Protein AF-0000000075743823 (afdb_homodimer)

Radius of gyration: 27.1 Å; Cα contacts (8 Å, |Δi|>4): 479; chains: 2; bounding box: 33×84×65 Å

Structure (mmCIF, N/CA/C/O backbone):
data_AF-0000000075743823-model_v1
#
loop_
_entity.id
_entity.type
_entity.pdbx_description
1 polymer 'GINS subunit domain-containing protein'
#
loop_
_atom_site.group_PDB
_atom_site.id
_atom_site.type_symbol
_atom_site.label_atom_id
_atom_site.label_alt_id
_atom_site.label_comp_id
_atom_site.label_asym_id
_atom_site.label_entity_id
_atom_site.label_seq_id
_atom_site.pdbx_PDB_ins_code
_atom_site.Cartn_x
_atom_site.Cartn_y
_atom_site.Cartn_z
_atom_site.occupancy
_atom_site.B_iso_or_equiv
_atom_site.auth_seq_id
_atom_site.auth_comp_id
_atom_site.auth_asym_id
_atom_site.auth_atom_id
_atom_site.pdbx_PDB_model_num
ATOM 1 N N . MET A 1 1 ? -2.119 -5.652 17.641 1 65.12 1 MET A N 1
ATOM 2 C CA . MET A 1 1 ? -1.141 -4.621 17.297 1 65.12 1 MET A CA 1
ATOM 3 C C . MET A 1 1 ? -1.819 -3.271 17.109 1 65.12 1 MET A C 1
ATOM 5 O O . MET A 1 1 ? -2.963 -3.205 16.656 1 65.12 1 MET A O 1
ATOM 9 N N . PRO A 1 2 ? -1.14 -2.287 17.609 1 80.06 2 PRO A N 1
ATOM 10 C CA . PRO A 1 2 ? -1.777 -0.981 17.422 1 80.06 2 PRO A CA 1
ATOM 11 C C . PRO A 1 2 ? -1.987 -0.628 15.953 1 80.06 2 PRO A C 1
ATOM 13 O O . PRO A 1 2 ? -1.185 -1.017 15.102 1 80.06 2 PRO A O 1
ATOM 16 N N . SER A 1 3 ? -3.141 -0.012 15.688 1 90.69 3 SER A N 1
ATOM 17 C CA . SER A 1 3 ? -3.418 0.449 14.328 1 90.69 3 SER A CA 1
ATOM 18 C C . SER A 1 3 ? -2.43 1.528 13.898 1 90.69 3 SER A C 1
ATOM 20 O O . SER A 1 3 ? -1.827 2.195 14.742 1 90.69 3 SER A O 1
ATOM 22 N N . LEU A 1 4 ? -2.141 1.566 12.695 1 93.81 4 LEU A N 1
ATOM 23 C CA . LEU A 1 4 ? -1.273 2.602 12.141 1 93.81 4 LEU A CA 1
ATOM 24 C C . LEU A 1 4 ? -1.699 3.982 12.625 1 93.81 4 LEU A C 1
ATOM 26 O O . LEU A 1 4 ? -0.854 4.809 12.984 1 93.81 4 LEU A O 1
ATOM 30 N N . LEU A 1 5 ? -2.982 4.211 12.758 1 95.69 5 LEU A N 1
ATOM 31 C CA . LEU A 1 5 ? -3.496 5.512 13.172 1 95.69 5 LEU A CA 1
ATOM 32 C C . LEU A 1 5 ? -3.129 5.809 14.617 1 95.69 5 LEU A C 1
ATOM 34 O O . LEU A 1 5 ? -2.789 6.945 14.961 1 95.69 5 LEU A O 1
ATOM 38 N N . SER A 1 6 ? -3.238 4.816 15.414 1 95.69 6 SER A N 1
ATOM 39 C CA . SER A 1 6 ? -2.875 4.992 16.812 1 95.69 6 SER A CA 1
ATOM 40 C C . SER A 1 6 ? -1.388 5.293 16.969 1 95.69 6 SER A C 1
ATOM 42 O O . SER A 1 6 ? -1 6.117 17.797 1 95.69 6 SER A O 1
ATOM 44 N N . VAL A 1 7 ? -0.585 4.621 16.156 1 96.12 7 VAL A N 1
ATOM 45 C CA . VAL A 1 7 ? 0.857 4.836 16.188 1 96.12 7 VAL A CA 1
ATOM 46 C C . VAL A 1 7 ? 1.178 6.262 15.742 1 96.12 7 VAL A C 1
ATOM 48 O O . VAL A 1 7 ? 2.002 6.938 16.359 1 96.12 7 VAL A O 1
ATOM 51 N N . ILE A 1 8 ? 0.528 6.723 14.758 1 96.56 8 ILE A N 1
ATOM 52 C CA . ILE A 1 8 ? 0.738 8.078 14.258 1 96.56 8 ILE A CA 1
ATOM 53 C C . ILE A 1 8 ? 0.323 9.094 15.32 1 96.56 8 ILE A C 1
ATOM 55 O O . ILE A 1 8 ? 1.06 10.039 15.609 1 96.56 8 ILE A O 1
ATOM 59 N N . SER A 1 9 ? -0.857 8.867 15.867 1 95.38 9 SER A N 1
ATOM 60 C CA . SER A 1 9 ? -1.366 9.766 16.891 1 95.38 9 SER A CA 1
ATOM 61 C C . SER A 1 9 ? -0.385 9.891 18.062 1 95.38 9 SER A C 1
ATOM 63 O O . SER A 1 9 ? -0.114 10.992 18.531 1 95.38 9 SER A O 1
ATOM 65 N N . THR A 1 10 ? 0.142 8.797 18.453 1 96.44 10 THR A N 1
ATOM 66 C CA . THR A 1 10 ? 1.101 8.789 19.547 1 96.44 10 THR A CA 1
ATOM 67 C C . THR A 1 10 ? 2.379 9.531 19.156 1 96.44 10 THR A C 1
ATOM 69 O O . THR A 1 10 ? 2.895 10.336 19.938 1 96.44 10 THR A O 1
ATOM 72 N N . ALA A 1 11 ? 2.879 9.281 17.953 1 96.62 11 ALA A N 1
ATOM 73 C CA . ALA A 1 11 ? 4.117 9.891 17.484 1 96.62 11 ALA A CA 1
ATOM 74 C C . ALA A 1 11 ? 3.979 11.406 17.375 1 96.62 11 ALA A C 1
ATOM 76 O O . ALA A 1 11 ? 4.875 12.148 17.766 1 96.62 11 ALA A O 1
ATOM 77 N N . VAL A 1 12 ? 2.789 11.82 16.969 1 96.19 12 VAL A N 1
ATOM 78 C CA . VAL A 1 12 ? 2.535 13.234 16.719 1 96.19 12 VAL A CA 1
ATOM 79 C C . VAL A 1 12 ? 2.23 13.945 18.047 1 96.19 12 VAL A C 1
ATOM 81 O O . VAL A 1 12 ? 2.691 15.062 18.266 1 96.19 12 VAL A O 1
ATOM 84 N N . SER A 1 13 ? 1.498 13.273 18.859 1 94.81 13 SER A N 1
ATOM 85 C CA . SER A 1 13 ? 1.071 13.875 20.109 1 94.81 13 SER A CA 1
ATOM 86 C C . SER A 1 13 ? 2.266 14.203 21 1 94.81 13 SER A C 1
ATOM 88 O O . SER A 1 13 ? 2.213 15.133 21.812 1 94.81 13 SER A O 1
ATOM 90 N N . GLY A 1 14 ? 3.289 13.43 20.797 1 92 14 GLY A N 1
ATOM 91 C CA . GLY A 1 14 ? 4.469 13.617 21.625 1 92 14 GLY A CA 1
ATOM 92 C C . GLY A 1 14 ? 5.359 14.75 21.141 1 92 14 GLY A C 1
ATOM 93 O O . GLY A 1 14 ? 6.324 15.117 21.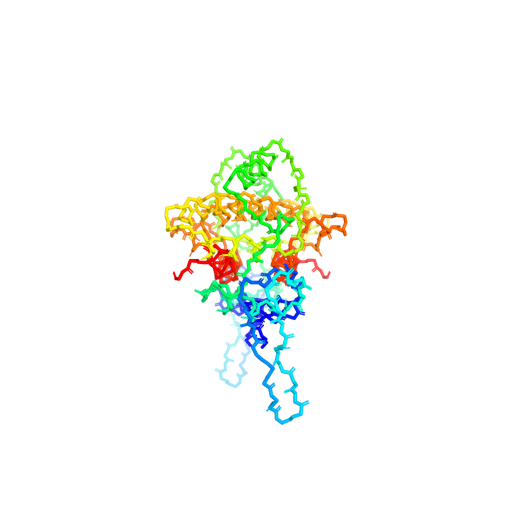828 1 92 14 GLY A O 1
ATOM 94 N N . GLN A 1 15 ? 4.969 15.383 20.062 1 96 15 GLN A N 1
ATOM 95 C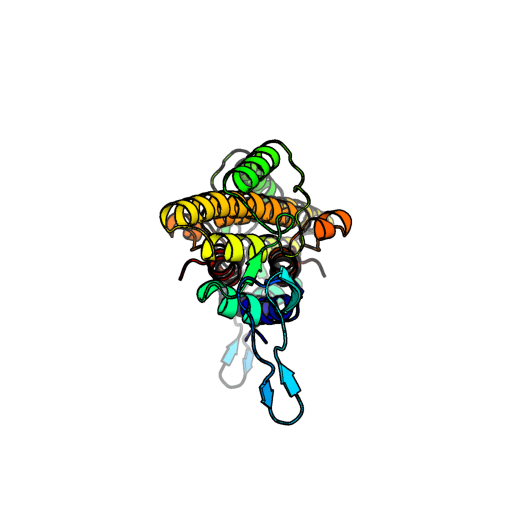 CA . GLN A 1 15 ? 5.77 16.453 19.5 1 96 15 GLN A CA 1
ATOM 96 C C . GLN A 1 15 ? 5.355 17.812 20.078 1 96 15 GLN A C 1
ATOM 98 O O . GLN A 1 15 ? 4.23 17.969 20.547 1 96 15 GLN A O 1
ATOM 103 N N . GLY A 1 16 ? 6.355 18.719 20.078 1 96.56 16 GLY A N 1
ATOM 104 C CA . GLY A 1 16 ? 6.074 20.078 20.516 1 96.56 16 GLY A CA 1
ATOM 105 C C . GLY A 1 16 ? 6.004 21.078 19.375 1 96.56 16 GLY A C 1
ATOM 106 O O . GLY A 1 16 ? 6.746 20.969 18.406 1 96.56 16 GLY A O 1
ATOM 107 N N . ILE A 1 17 ? 5.109 22 19.562 1 97.12 17 ILE A N 1
ATOM 108 C CA . ILE A 1 17 ? 4.977 23.094 18.594 1 97.12 17 ILE A CA 1
ATOM 109 C C . ILE A 1 17 ? 5.094 24.438 19.312 1 97.12 17 ILE A C 1
ATOM 111 O O . ILE A 1 17 ? 4.5 24.625 20.375 1 97.12 17 ILE A O 1
ATOM 115 N N . LYS A 1 18 ? 5.887 25.328 18.734 1 97 18 LYS A N 1
ATOM 116 C CA . LYS A 1 18 ? 6.035 26.672 19.297 1 97 18 LYS A CA 1
ATOM 117 C C . LYS A 1 18 ? 4.855 27.547 18.906 1 97 18 LYS A C 1
ATOM 119 O O . LYS A 1 18 ? 4.492 27.641 17.734 1 97 18 LYS A O 1
ATOM 124 N N . VAL A 1 19 ? 4.289 28.188 19.938 1 98 19 VAL A N 1
ATOM 125 C CA . VAL A 1 19 ? 3.133 29.031 19.703 1 98 19 VAL A CA 1
ATOM 126 C C . VAL A 1 19 ? 3.316 30.359 20.438 1 98 19 VAL A C 1
ATOM 128 O O . VAL A 1 19 ? 4.172 30.484 21.312 1 98 19 VAL A O 1
ATOM 131 N N . ILE A 1 20 ? 2.568 31.281 20.016 1 98 20 ILE A N 1
ATOM 132 C CA . ILE A 1 20 ? 2.525 32.594 20.672 1 98 20 ILE A CA 1
ATOM 133 C C . ILE A 1 20 ? 1.257 32.688 21.516 1 98 20 ILE A C 1
ATOM 135 O O . ILE A 1 20 ? 0.158 32.406 21.031 1 98 20 ILE A O 1
ATOM 139 N N . VAL A 1 21 ? 1.397 33.062 22.781 1 97.81 21 VAL A N 1
ATOM 140 C CA . VAL A 1 21 ? 0.265 33.219 23.688 1 97.81 21 VAL A CA 1
ATOM 141 C C . VAL A 1 21 ? -0.474 34.5 23.406 1 97.81 21 VAL A C 1
ATOM 143 O O . VAL A 1 21 ? 0.127 35.594 23.406 1 97.81 21 VAL A O 1
ATOM 146 N N . ASN A 1 22 ? -1.693 34.406 23.094 1 97.31 22 ASN A N 1
ATOM 147 C CA . ASN A 1 22 ? -2.508 35.562 22.75 1 97.31 22 ASN A CA 1
ATOM 148 C C . ASN A 1 22 ? -3.229 36.125 23.984 1 97.31 22 ASN A C 1
ATOM 150 O O . ASN A 1 22 ? -3.615 37.281 24 1 97.31 22 ASN A O 1
ATOM 154 N N . ARG A 1 23 ? -3.52 35.156 24.906 1 96.81 23 ARG A N 1
ATOM 155 C CA . ARG A 1 23 ? -4.199 35.5 26.141 1 96.81 23 ARG A CA 1
ATOM 156 C C . ARG A 1 23 ? -3.514 34.844 27.344 1 96.81 23 ARG A C 1
ATOM 158 O O . ARG A 1 23 ? -3.074 33.688 27.25 1 96.81 23 ARG A O 1
ATOM 165 N N . ASP A 1 24 ? -3.553 35.594 28.359 1 95.81 24 ASP A N 1
ATOM 166 C CA . ASP A 1 24 ? -2.908 35.031 29.562 1 95.81 24 ASP A CA 1
ATOM 167 C C . ASP A 1 24 ? -3.525 33.719 29.953 1 95.81 24 ASP A C 1
ATOM 169 O O . ASP A 1 24 ? -4.746 33.562 29.953 1 95.81 24 ASP A O 1
ATOM 173 N N . ILE A 1 25 ? -2.67 32.719 30.266 1 92.94 25 ILE A N 1
ATOM 174 C CA . ILE A 1 25 ? -3.088 31.406 30.766 1 92.94 25 ILE A CA 1
ATOM 175 C C . ILE A 1 25 ? -2.627 31.219 32.219 1 92.94 25 ILE A C 1
ATOM 177 O O . ILE A 1 25 ? -1.437 31.031 32.469 1 92.94 25 ILE A O 1
ATOM 181 N N . PRO A 1 26 ? -3.547 31.266 33.062 1 91.31 26 PRO A N 1
ATOM 182 C CA . PRO A 1 26 ? -3.174 31.188 34.469 1 91.31 26 PRO A CA 1
ATOM 183 C C . PRO A 1 26 ? -2.521 29.859 34.844 1 91.31 26 PRO A C 1
ATOM 185 O O . PRO A 1 26 ? -2.766 28.844 34.188 1 91.31 26 PRO A O 1
ATOM 188 N N . LYS A 1 27 ? -1.651 29.938 35.844 1 91.62 27 LYS A N 1
ATOM 189 C CA . LYS A 1 27 ? -0.99 28.734 36.344 1 91.62 27 LYS A CA 1
ATOM 190 C C . LYS A 1 27 ? -1.969 27.844 37.094 1 91.62 27 LYS A C 1
ATOM 192 O O . LYS A 1 27 ? -2.748 28.328 37.938 1 91.62 27 LYS A O 1
ATOM 197 N N . VAL A 1 28 ? -2.08 26.594 36.688 1 88.38 28 VAL A N 1
ATOM 198 C CA . VAL A 1 28 ? -2.945 25.625 37.375 1 88.38 28 VAL A CA 1
ATOM 199 C C . VAL A 1 28 ? -2.117 24.453 37.875 1 88.38 28 VAL A C 1
ATOM 201 O O . VAL A 1 28 ? -1.289 23.906 37.156 1 88.38 28 VAL A O 1
ATOM 204 N N . GLU A 1 29 ? -2.125 24.125 39.125 1 87.19 29 GLU A N 1
ATOM 205 C CA . GLU A 1 29 ? -1.401 23 39.719 1 87.19 29 GLU A CA 1
ATOM 206 C C . GLU A 1 29 ? -2.336 21.828 40 1 87.19 29 GLU A C 1
ATOM 208 O O . GLU A 1 29 ? -3.328 21.984 40.719 1 87.19 29 GLU A O 1
ATOM 213 N N . VAL A 1 30 ? -2.068 20.828 39.219 1 83.44 30 VAL A N 1
ATOM 214 C CA . VAL A 1 30 ? -2.828 19.609 39.5 1 83.44 30 VAL A CA 1
ATOM 215 C C . VAL A 1 30 ? -1.875 18.484 39.875 1 83.44 30 VAL A C 1
ATOM 217 O O . VAL A 1 30 ? -1.093 18.016 39.031 1 83.44 30 VAL A O 1
ATOM 220 N N . ASN A 1 31 ? -2.053 17.969 40.969 1 85.62 31 ASN A N 1
ATOM 221 C CA . ASN A 1 31 ? -1.275 16.828 41.469 1 85.62 31 ASN A CA 1
ATOM 222 C C . ASN A 1 31 ? 0.218 17.031 41.219 1 85.62 31 ASN A C 1
ATOM 224 O O . ASN A 1 31 ? 0.886 16.141 40.656 1 85.62 31 ASN A O 1
ATOM 228 N N . GLU A 1 32 ? 0.68 18.188 41.281 1 85.31 32 GLU A N 1
ATOM 229 C CA . GLU A 1 32 ? 2.092 18.562 41.25 1 85.31 32 GLU A CA 1
ATOM 230 C C . GLU A 1 32 ? 2.525 18.906 39.812 1 85.31 32 GLU A C 1
ATOM 232 O O . GLU A 1 32 ? 3.719 19.062 39.562 1 85.31 32 GLU A O 1
ATOM 237 N N . ILE A 1 33 ? 1.557 18.641 38.938 1 82.25 33 ILE A N 1
ATOM 238 C CA . ILE A 1 33 ? 1.865 19.078 37.562 1 82.25 33 ILE A CA 1
ATOM 239 C C . ILE A 1 33 ? 1.363 20.5 37.375 1 82.25 33 ILE A C 1
ATOM 241 O O . ILE A 1 33 ? 0.203 20.812 37.656 1 82.25 33 ILE A O 1
ATOM 245 N N . THR A 1 34 ? 2.264 21.359 37.094 1 83.25 34 THR A N 1
ATOM 246 C CA . THR A 1 34 ? 1.925 22.766 36.875 1 83.25 34 THR A CA 1
ATOM 247 C C . THR A 1 34 ? 1.698 23.016 35.375 1 83.25 34 THR A C 1
ATOM 249 O O . THR A 1 34 ? 2.479 22.562 34.531 1 83.25 34 THR A O 1
ATOM 252 N N . PHE A 1 35 ? 0.505 23.469 35.062 1 85.44 35 PHE A N 1
ATOM 253 C CA . PHE A 1 35 ? 0.205 23.859 33.688 1 85.44 35 PHE A CA 1
ATOM 254 C C . PHE A 1 35 ? -0.15 25.344 33.625 1 85.44 35 PHE A C 1
ATOM 256 O O . PHE A 1 35 ? -0.802 25.875 34.531 1 85.44 35 PHE A O 1
ATOM 263 N N . GLY A 1 36 ? 0.4 25.922 32.656 1 88.5 36 GLY A N 1
ATOM 264 C CA . GLY A 1 36 ? 0.047 27.328 32.438 1 88.5 36 GLY A CA 1
ATOM 265 C C . GLY A 1 36 ? 1.081 28.281 33 1 88.5 36 GLY A C 1
ATOM 266 O O . GLY A 1 36 ? 2.275 27.969 33 1 88.5 36 GLY A O 1
ATOM 267 N N . GLY A 1 37 ? 0.605 29.578 33.219 1 91.44 37 GLY A N 1
ATOM 268 C CA . GLY A 1 37 ? 1.48 30.656 33.656 1 91.44 37 GLY A CA 1
ATOM 269 C C . GLY A 1 37 ? 2.145 31.391 32.5 1 91.44 37 GLY A C 1
ATOM 270 O O . GLY A 1 37 ? 3.293 31.828 32.625 1 91.44 37 GLY A O 1
ATOM 271 N N . TYR A 1 38 ? 1.432 31.281 31.453 1 95.44 38 TYR A N 1
ATOM 272 C CA . TYR A 1 38 ? 1.965 31.953 30.281 1 95.44 38 TYR A CA 1
ATOM 273 C C . TYR A 1 38 ? 1.304 33.312 30.094 1 95.44 38 TYR A C 1
ATOM 275 O O . TYR A 1 38 ? 0.1 33.469 30.312 1 95.44 38 TYR A O 1
ATOM 283 N N . SER A 1 39 ? 2.105 34.281 29.641 1 96.44 39 SER A N 1
ATOM 284 C CA . SER A 1 39 ? 1.592 35.625 29.406 1 96.44 39 SER A CA 1
ATOM 285 C C . SER A 1 39 ? 1.486 35.938 27.922 1 96.44 39 SER A C 1
ATOM 287 O O . SER A 1 39 ? 2.193 35.312 27.109 1 96.44 39 SER A O 1
ATOM 289 N N . THR A 1 40 ? 0.593 36.875 27.672 1 96.94 40 THR A N 1
ATOM 290 C CA . THR A 1 40 ? 0.419 37.344 26.297 1 96.94 40 THR A CA 1
ATOM 291 C C . THR A 1 40 ? 1.762 37.719 25.672 1 96.94 40 THR A C 1
ATOM 293 O O . THR A 1 40 ? 2.553 38.438 26.281 1 96.94 40 THR A O 1
ATOM 296 N N . GLY A 1 41 ? 2.006 37.25 24.516 1 96.62 41 GLY A N 1
ATOM 297 C CA . GLY A 1 41 ? 3.23 37.562 23.797 1 96.62 41 GLY A CA 1
ATOM 298 C C . GLY A 1 41 ? 4.324 36.531 23.984 1 96.62 41 GLY A C 1
ATOM 299 O O . GLY A 1 41 ? 5.301 36.5 23.234 1 96.62 41 GLY A O 1
ATOM 300 N N . ASP A 1 42 ? 4.117 35.594 24.984 1 96.88 42 ASP A N 1
ATOM 301 C CA . ASP A 1 42 ? 5.113 34.562 25.25 1 96.88 42 ASP A CA 1
ATOM 302 C C . ASP A 1 42 ? 5.203 33.594 24.094 1 96.88 42 ASP A C 1
ATOM 304 O O . ASP A 1 42 ? 4.188 33.25 23.484 1 96.88 42 ASP A O 1
ATOM 308 N N . LEU A 1 43 ? 6.438 33.188 23.828 1 97.19 43 LEU A N 1
ATOM 309 C CA . LEU A 1 43 ? 6.66 32.031 22.953 1 97.19 43 LEU A CA 1
ATOM 310 C C . LEU A 1 43 ? 6.832 30.766 23.781 1 97.19 43 LEU A C 1
ATOM 312 O O . LEU A 1 43 ? 7.754 30.656 24.594 1 97.19 43 LEU A O 1
ATOM 316 N N . VAL A 1 44 ? 5.879 29.797 23.594 1 96.38 44 VAL A N 1
ATOM 317 C CA . VAL A 1 44 ? 5.918 28.578 24.406 1 96.38 44 VAL A CA 1
ATOM 318 C C . VAL A 1 44 ? 5.789 27.359 23.5 1 96.38 44 VAL A C 1
ATOM 320 O O . VAL A 1 44 ? 5.082 27.391 22.484 1 96.38 44 VAL A O 1
ATOM 323 N N . THR A 1 45 ? 6.512 26.328 23.828 1 96.69 45 THR A N 1
ATOM 324 C CA . THR A 1 45 ? 6.387 25.047 23.141 1 96.69 45 THR A CA 1
ATOM 325 C C . THR A 1 45 ? 5.43 24.125 23.875 1 96.69 45 THR A C 1
ATOM 327 O O . THR A 1 45 ? 5.641 23.828 25.062 1 96.69 45 THR A O 1
ATOM 330 N N . LEU A 1 46 ? 4.418 23.656 23.25 1 96.25 46 LEU A N 1
ATOM 331 C CA . LEU A 1 46 ? 3.398 22.797 23.844 1 96.25 46 LEU A CA 1
ATOM 332 C C . LEU A 1 46 ? 3.174 21.547 22.984 1 96.25 46 LEU A C 1
ATOM 334 O O . LEU A 1 46 ? 3.4 21.562 21.781 1 96.25 46 LEU A O 1
ATOM 338 N N . PRO A 1 47 ? 2.711 20.484 23.688 1 96.19 47 PRO A N 1
ATOM 339 C CA . PRO A 1 47 ? 2.348 19.312 22.891 1 96.19 47 PRO A CA 1
ATOM 340 C C . PRO A 1 47 ? 1.191 19.578 21.938 1 96.19 47 PRO A C 1
ATOM 342 O O . PRO A 1 47 ? 0.329 20.406 22.219 1 96.19 47 PRO A O 1
ATOM 345 N N . VAL A 1 48 ? 1.11 18.844 20.906 1 96.94 48 VAL A N 1
ATOM 346 C CA . VAL A 1 48 ? 0.194 19.078 19.797 1 96.94 48 VAL A CA 1
ATOM 347 C C . VAL A 1 48 ? -1.245 19.094 20.297 1 96.94 48 VAL A C 1
ATOM 349 O O . VAL A 1 48 ? -2.008 20.016 20 1 96.94 48 VAL A O 1
ATOM 352 N N . PRO A 1 49 ? -1.647 18.125 21.188 1 96.06 49 PRO A N 1
ATOM 353 C CA . PRO A 1 49 ? -3.047 18.125 21.625 1 96.06 49 PRO A CA 1
ATOM 354 C C . PRO A 1 49 ? -3.414 19.391 22.406 1 96.06 49 PRO A C 1
ATOM 356 O O . PRO A 1 49 ? -4.531 19.891 22.281 1 96.06 49 PRO A O 1
ATOM 359 N N . LEU A 1 50 ? -2.52 19.891 23.109 1 95.19 50 LEU A N 1
ATOM 360 C CA . LEU A 1 50 ? -2.775 21.094 23.875 1 95.19 50 LEU A CA 1
ATOM 361 C C . LEU A 1 50 ? -2.85 22.312 22.969 1 95.19 50 LEU A C 1
ATOM 363 O O . LEU A 1 50 ? -3.695 23.188 23.172 1 95.19 50 LEU A O 1
ATOM 367 N N . VAL A 1 51 ? -1.98 22.312 22 1 96.81 51 VAL A N 1
ATOM 368 C CA . VAL A 1 51 ? -2.012 23.422 21.047 1 96.81 51 VAL A CA 1
ATOM 369 C C . VAL A 1 51 ? -3.369 23.469 20.344 1 96.81 51 VAL A C 1
ATOM 371 O O . VAL A 1 51 ? -3.963 24.531 20.203 1 96.81 51 VAL A O 1
ATOM 374 N N . GLU A 1 52 ? -3.828 22.344 19.969 1 95.94 52 GLU A N 1
ATOM 375 C CA . GLU A 1 52 ? -5.117 22.266 19.281 1 95.94 52 GLU A CA 1
ATOM 376 C C . GLU A 1 52 ? -6.234 22.859 20.141 1 95.94 52 GLU A C 1
ATOM 378 O O . GLU A 1 52 ? -7.047 23.656 19.656 1 95.94 52 GLU A O 1
ATOM 383 N N . ARG A 1 53 ? -6.238 22.469 21.375 1 94.69 53 ARG A N 1
ATOM 384 C CA . ARG A 1 53 ? -7.277 22.922 22.297 1 94.69 53 ARG A CA 1
ATOM 385 C C . ARG A 1 53 ? -7.188 24.422 22.531 1 94.69 53 ARG A C 1
ATOM 387 O O . ARG A 1 53 ? -8.203 25.125 22.5 1 94.69 53 ARG A O 1
ATOM 394 N N . LEU A 1 54 ? -6.035 24.922 22.719 1 95.44 54 LEU A N 1
ATOM 395 C CA . LEU A 1 54 ? -5.824 26.328 23.031 1 95.44 54 LEU A CA 1
ATOM 396 C C . LEU A 1 54 ? -6.043 27.203 21.812 1 95.44 54 LEU A C 1
ATOM 398 O O . LEU A 1 54 ? -6.539 28.328 21.922 1 95.44 54 LEU A O 1
ATOM 402 N N . LEU A 1 55 ? -5.707 26.656 20.6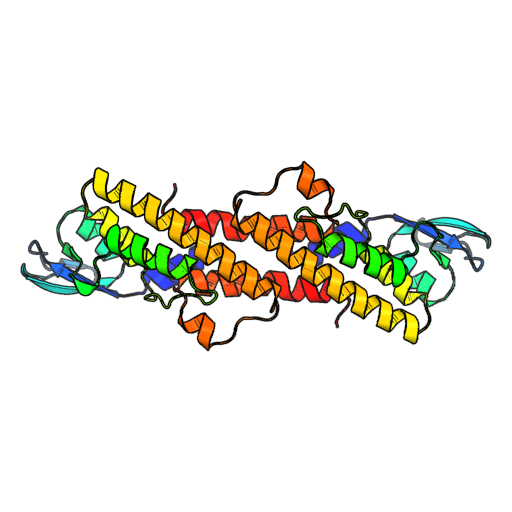56 1 95.5 55 LEU A N 1
ATOM 403 C CA . LEU A 1 55 ? -5.898 27.375 19.406 1 95.5 55 LEU A CA 1
ATOM 404 C C . LEU A 1 55 ? -7.379 27.562 19.109 1 95.5 55 LEU A C 1
ATOM 406 O O . LEU A 1 55 ? -7.789 28.641 18.656 1 95.5 55 LEU A O 1
ATOM 410 N N . ARG A 1 56 ? -8.141 26.562 19.359 1 93.94 56 ARG A N 1
ATOM 411 C CA . ARG A 1 56 ? -9.586 26.609 19.141 1 93.94 56 ARG A CA 1
ATOM 412 C C . ARG A 1 56 ? -10.227 27.703 19.984 1 93.94 56 ARG A C 1
ATOM 414 O O . ARG A 1 56 ? -11.211 28.312 19.578 1 93.94 56 ARG A O 1
ATOM 421 N N . ARG A 1 57 ? -9.648 28 21.109 1 93.62 57 ARG A N 1
ATOM 422 C CA . ARG A 1 57 ? -10.195 28.984 22.047 1 93.62 57 ARG A CA 1
ATOM 423 C C . ARG A 1 57 ? -9.484 30.328 21.906 1 93.62 57 ARG A C 1
ATOM 425 O O . ARG A 1 57 ? -9.703 31.234 22.703 1 93.62 57 ARG A O 1
ATOM 432 N N . ARG A 1 58 ? -8.633 30.422 20.969 1 94.94 58 ARG A N 1
ATOM 433 C CA . ARG A 1 58 ? -7.926 31.641 20.594 1 94.94 58 ARG A CA 1
ATOM 434 C C . ARG A 1 58 ? -7.004 32.094 21.719 1 94.94 58 ARG A C 1
ATOM 436 O O . ARG A 1 58 ? -6.797 33.312 21.922 1 94.94 58 ARG A O 1
ATOM 443 N N . TYR A 1 59 ? -6.523 31.062 22.5 1 96.38 59 TYR A N 1
ATOM 444 C CA . TYR A 1 59 ? -5.57 31.359 23.562 1 96.38 59 TYR A CA 1
ATOM 445 C C . TYR A 1 59 ? -4.148 31.438 23.016 1 96.38 59 TYR A C 1
ATOM 447 O O . TYR A 1 59 ? -3.285 32.094 23.625 1 96.38 59 TYR A O 1
ATOM 455 N N . VAL A 1 60 ? -3.896 30.797 21.906 1 97.31 60 VAL A N 1
ATOM 456 C CA . VAL A 1 60 ? -2.578 30.797 21.281 1 97.31 60 VAL A CA 1
ATOM 457 C C . VAL A 1 60 ? -2.723 30.891 19.766 1 97.31 60 VAL A C 1
ATOM 459 O O . VAL A 1 60 ? -3.814 30.719 19.234 1 97.31 60 VAL A O 1
ATOM 462 N N . SER A 1 61 ? -1.643 31.25 19.094 1 96.94 61 SER A N 1
ATOM 463 C CA . SER A 1 61 ? -1.523 31.25 17.641 1 96.94 61 SER A CA 1
ATOM 464 C C . SER A 1 61 ? -0.211 30.609 17.188 1 96.94 61 SER A C 1
ATOM 466 O O . SER A 1 61 ? 0.772 30.609 17.938 1 96.94 61 SER A O 1
ATOM 468 N N . LEU A 1 62 ? -0.307 30.094 16.094 1 97.19 62 LEU A N 1
ATOM 469 C CA . LEU A 1 62 ? 0.937 29.594 15.516 1 97.19 62 LEU A CA 1
ATOM 470 C C . LEU A 1 62 ? 1.895 30.734 15.203 1 97.19 62 LEU A C 1
ATOM 472 O O . LEU A 1 62 ? 1.461 31.844 14.883 1 97.19 62 LEU A O 1
ATOM 476 N N . THR A 1 63 ? 3.223 30.406 15.312 1 96.81 63 THR A N 1
ATOM 477 C CA . THR A 1 63 ? 4.219 31.375 14.859 1 96.81 63 THR A CA 1
ATOM 478 C C . THR A 1 63 ? 4.207 31.484 13.336 1 96.81 63 THR A C 1
ATOM 480 O O . THR A 1 63 ? 3.715 30.594 12.641 1 96.81 63 THR A O 1
ATOM 483 N N . GLN A 1 64 ? 4.809 32.531 12.797 1 95.25 64 GLN A N 1
ATOM 484 C CA . GLN A 1 64 ? 4.867 32.75 11.352 1 95.25 64 GLN A CA 1
ATOM 485 C C . GLN A 1 64 ? 5.613 31.609 10.656 1 95.25 64 GLN A C 1
ATOM 487 O O . GLN A 1 64 ? 5.289 31.25 9.523 1 95.25 64 GLN A O 1
ATOM 492 N N . GLN A 1 65 ? 6.547 31.031 11.367 1 94.88 65 GLN A N 1
ATOM 493 C CA . GLN A 1 65 ? 7.359 29.969 10.797 1 94.88 65 GLN A CA 1
ATOM 494 C C . GLN A 1 65 ? 6.551 28.672 10.648 1 94.88 65 GLN A C 1
ATOM 496 O O . GLN A 1 65 ? 6.816 27.875 9.758 1 94.88 65 GLN A O 1
ATOM 501 N N . ASP A 1 66 ? 5.531 28.531 11.484 1 96.31 66 ASP A N 1
ATOM 502 C CA . ASP A 1 66 ? 4.805 27.266 11.516 1 96.31 66 ASP A CA 1
ATOM 503 C C . ASP A 1 66 ? 3.457 27.391 10.812 1 96.31 66 ASP A C 1
ATOM 505 O O . ASP A 1 66 ? 2.758 26.391 10.617 1 96.31 66 ASP A O 1
ATOM 509 N N . LEU A 1 67 ? 3.182 28.578 10.375 1 96.44 67 LEU A N 1
ATOM 510 C CA . LEU A 1 67 ? 1.939 28.797 9.641 1 96.44 67 LEU A CA 1
ATOM 511 C C . LEU A 1 67 ? 2.033 28.234 8.227 1 96.44 67 LEU A C 1
ATOM 513 O O . LEU A 1 67 ? 3.025 28.453 7.531 1 96.44 67 LEU A O 1
ATOM 517 N N . VAL A 1 68 ? 1.007 27.516 7.914 1 97.19 68 VAL A N 1
ATOM 518 C CA . VAL A 1 68 ? 0.893 26.969 6.562 1 97.19 68 VAL A CA 1
ATOM 519 C C . VAL A 1 68 ? -0.271 27.641 5.836 1 97.19 68 VAL A C 1
ATOM 521 O O . VAL A 1 68 ? -1.416 27.578 6.289 1 97.19 68 VAL A O 1
ATOM 524 N N . THR A 1 69 ? 0.012 28.328 4.742 1 97 69 THR A N 1
ATOM 525 C CA . THR A 1 69 ? -1.031 29.016 3.982 1 97 69 THR A CA 1
ATOM 526 C C . THR A 1 69 ? -1.44 28.188 2.768 1 97 69 THR A C 1
ATOM 528 O O . THR A 1 69 ? -0.737 27.25 2.379 1 97 69 THR A O 1
ATOM 531 N N . VAL A 1 70 ? -2.562 28.531 2.174 1 97.69 70 VAL A N 1
ATOM 532 C CA . VAL A 1 70 ? -3.039 27.906 0.947 1 97.69 70 VAL A CA 1
ATOM 533 C C . VAL A 1 70 ? -1.979 28.031 -0.144 1 97.69 70 VAL A C 1
ATOM 535 O O . VAL A 1 70 ? -1.676 27.062 -0.836 1 97.69 70 VAL A O 1
ATOM 538 N N . ASP A 1 71 ? -1.383 29.188 -0.217 1 97.75 71 ASP A N 1
ATOM 539 C CA . ASP A 1 71 ? -0.375 29.453 -1.243 1 97.75 71 ASP A CA 1
ATOM 540 C C . ASP A 1 71 ? 0.855 28.562 -1.033 1 97.75 71 ASP A C 1
ATOM 542 O O . ASP A 1 71 ? 1.467 28.109 -1.999 1 97.75 71 ASP A O 1
ATOM 546 N N . ASP A 1 72 ? 1.244 28.359 0.183 1 97.62 72 ASP A N 1
ATOM 547 C CA . ASP A 1 72 ? 2.355 27.469 0.486 1 97.62 72 ASP A CA 1
ATOM 548 C C . ASP A 1 72 ? 2.094 26.062 -0.055 1 97.62 72 ASP A C 1
ATOM 550 O O . ASP A 1 72 ? 2.939 25.484 -0.745 1 97.62 72 ASP A O 1
ATOM 554 N N . VAL A 1 73 ? 0.903 25.562 0.263 1 98.25 73 VAL A N 1
ATOM 555 C CA . VAL A 1 73 ? 0.541 24.188 -0.103 1 98.25 73 VAL A CA 1
ATOM 556 C C . VAL A 1 73 ? 0.464 24.062 -1.622 1 98.25 73 VAL A C 1
ATOM 558 O O . VAL A 1 73 ? 0.956 23.094 -2.197 1 98.25 73 VAL A O 1
ATOM 561 N N . LYS A 1 74 ? -0.131 25.047 -2.236 1 98.38 74 LYS A N 1
ATOM 562 C CA . LYS A 1 74 ? -0.243 25.031 -3.693 1 98.38 74 LYS A CA 1
ATOM 563 C C . LYS A 1 74 ? 1.134 25.078 -4.352 1 98.38 74 LYS A C 1
ATOM 565 O O . LYS A 1 74 ? 1.364 24.422 -5.363 1 98.38 74 LYS A O 1
ATOM 570 N N . ARG A 1 75 ? 2.008 25.859 -3.805 1 98.06 75 ARG A N 1
ATOM 571 C CA . ARG A 1 75 ? 3.371 25.953 -4.32 1 98.06 75 ARG A CA 1
ATOM 572 C C . ARG A 1 75 ? 4.09 24.609 -4.188 1 98.06 75 ARG A C 1
ATOM 574 O O . ARG A 1 75 ? 4.742 24.156 -5.129 1 98.06 75 ARG A O 1
ATOM 581 N N . ILE A 1 76 ? 3.945 24.016 -3.037 1 98.19 76 ILE A N 1
ATOM 582 C CA . ILE A 1 76 ? 4.566 22.719 -2.82 1 98.19 76 ILE A CA 1
ATOM 583 C C . ILE A 1 76 ? 3.961 21.688 -3.777 1 98.19 76 ILE A C 1
ATOM 585 O O . ILE A 1 76 ? 4.684 20.875 -4.363 1 98.19 76 ILE A O 1
ATOM 589 N N . HIS A 1 77 ? 2.611 21.75 -3.875 1 98.38 77 HIS A N 1
ATOM 590 C CA . HIS A 1 77 ? 1.922 20.844 -4.789 1 98.38 77 HIS A CA 1
ATOM 591 C C . HIS A 1 77 ? 2.439 21 -6.215 1 98.38 77 HIS A C 1
ATOM 593 O O . HIS A 1 77 ? 2.693 20.016 -6.902 1 98.38 77 HIS A O 1
ATOM 599 N N . TRP A 1 78 ? 2.619 22.25 -6.609 1 97.62 78 TRP A N 1
ATOM 600 C CA . TRP A 1 78 ? 3.123 22.547 -7.945 1 97.62 78 TRP A CA 1
ATOM 601 C C . TRP A 1 78 ? 4.516 21.969 -8.141 1 97.62 78 TRP A C 1
ATOM 603 O O . TRP A 1 78 ? 4.785 21.312 -9.156 1 97.62 78 TRP A O 1
ATOM 613 N N . THR A 1 79 ? 5.363 22.188 -7.219 1 97.12 79 THR A N 1
ATOM 614 C CA . THR A 1 79 ? 6.727 21.672 -7.273 1 97.12 79 THR A CA 1
ATOM 615 C C . THR A 1 79 ? 6.727 20.141 -7.312 1 97.12 79 THR A C 1
ATOM 617 O O . THR A 1 79 ? 7.508 19.531 -8.047 1 97.12 79 THR A O 1
ATOM 620 N N . GLU A 1 80 ? 5.828 19.531 -6.469 1 96.81 80 GLU A N 1
ATOM 621 C CA . GLU A 1 80 ? 5.688 18.078 -6.406 1 96.81 80 GLU A CA 1
ATOM 622 C C . GLU A 1 80 ? 5.34 17.484 -7.773 1 96.81 80 GLU A C 1
ATOM 624 O O . GLU A 1 80 ? 5.797 16.406 -8.125 1 96.81 80 GLU A O 1
ATOM 629 N N . GLY A 1 81 ? 4.516 18.234 -8.516 1 95.81 81 GLY A N 1
ATOM 630 C CA . GLY A 1 81 ? 4.078 17.781 -9.82 1 95.81 81 GLY A CA 1
ATOM 631 C C . GLY A 1 81 ? 5.145 17.906 -10.891 1 95.81 81 GLY A C 1
ATOM 632 O O . GLY A 1 81 ? 5.094 17.234 -11.914 1 95.81 81 GLY A O 1
ATOM 633 N N . LYS A 1 82 ? 6.184 18.672 -10.664 1 94.88 82 LYS A N 1
ATOM 634 C CA . LYS A 1 82 ? 7.199 18.969 -11.672 1 94.88 82 LYS A CA 1
ATOM 635 C C . LYS A 1 82 ? 8.398 18.031 -11.531 1 94.88 82 LYS A C 1
ATOM 637 O O . LYS A 1 82 ? 9.102 17.766 -12.508 1 94.88 82 LYS A O 1
ATOM 642 N N . GLU A 1 83 ? 8.578 17.516 -10.375 1 91 83 GLU A N 1
ATOM 643 C CA . GLU A 1 83 ? 9.758 16.719 -10.086 1 91 83 GLU A CA 1
ATOM 644 C C . GLU A 1 83 ? 9.375 15.258 -9.812 1 91 83 GLU A C 1
ATOM 646 O O . GLU A 1 83 ? 8.305 14.984 -9.273 1 91 83 GLU A O 1
ATOM 651 N N . ALA A 1 84 ? 10.266 14.406 -10.203 1 86.44 84 ALA A N 1
ATOM 652 C CA . ALA A 1 84 ? 10.039 12.992 -9.922 1 86.44 84 ALA A CA 1
ATOM 653 C C . ALA A 1 84 ? 10.273 12.68 -8.445 1 86.44 84 ALA A C 1
ATOM 655 O O . ALA A 1 84 ? 9.562 11.867 -7.855 1 86.44 84 ALA A O 1
ATOM 656 N N . GLU A 1 85 ? 11.188 13.359 -7.887 1 92.31 85 GLU A N 1
ATOM 657 C CA . GLU A 1 85 ? 11.523 13.125 -6.484 1 92.31 85 GLU A CA 1
ATOM 658 C C . GLU A 1 85 ? 10.586 13.891 -5.555 1 92.31 85 GLU A C 1
ATOM 660 O O . GLU A 1 85 ? 10.062 14.938 -5.918 1 92.31 85 GLU A O 1
ATOM 665 N N . LEU A 1 86 ? 10.398 13.398 -4.375 1 97.5 86 LEU A N 1
ATOM 666 C CA . LEU A 1 86 ? 9.57 14.047 -3.367 1 97.5 86 LEU A CA 1
ATOM 667 C C . LEU A 1 86 ? 10.234 15.32 -2.855 1 97.5 86 LEU A C 1
ATOM 669 O O . LEU A 1 86 ? 11.453 15.352 -2.643 1 97.5 86 LEU A O 1
ATOM 673 N N . THR A 1 87 ? 9.477 16.312 -2.658 1 97.12 87 THR A N 1
ATOM 674 C CA . THR A 1 87 ? 9.938 17.516 -1.982 1 97.12 87 THR A CA 1
ATOM 675 C C . THR A 1 87 ? 10.039 17.281 -0.476 1 97.12 87 THR A C 1
ATOM 677 O O . THR A 1 87 ? 9.156 16.672 0.123 1 97.12 87 THR A O 1
ATOM 680 N N . LYS A 1 88 ? 11.156 17.781 0.091 1 98 88 LYS A N 1
ATOM 681 C CA . LYS A 1 88 ? 11.289 17.641 1.538 1 98 88 LYS A CA 1
ATOM 682 C C . LYS A 1 88 ? 10.227 18.453 2.27 1 98 88 LYS A C 1
ATOM 684 O O . LYS A 1 88 ? 10.031 19.641 1.974 1 98 88 LYS A O 1
ATOM 689 N N . LEU A 1 89 ? 9.586 17.859 3.162 1 98.25 89 LEU A N 1
ATOM 690 C CA . LEU A 1 89 ? 8.617 18.547 4.012 1 98.25 89 LEU A CA 1
ATOM 691 C C . LEU A 1 89 ? 9.055 18.516 5.473 1 98.25 89 LEU A C 1
ATOM 693 O O . LEU A 1 89 ? 9.766 17.594 5.891 1 98.25 89 LEU A O 1
ATOM 697 N N . ASP A 1 90 ? 8.586 19.531 6.172 1 97.5 90 ASP A N 1
ATOM 698 C CA . ASP A 1 90 ? 8.703 19.484 7.625 1 97.5 90 ASP A CA 1
ATOM 699 C C . ASP A 1 90 ? 8.062 18.203 8.18 1 97.5 90 ASP A C 1
ATOM 701 O O . ASP A 1 90 ? 6.984 17.812 7.734 1 97.5 90 ASP A O 1
ATOM 705 N N . LYS A 1 91 ? 8.664 17.656 9.203 1 97.75 91 LYS A N 1
ATOM 706 C CA . LYS A 1 91 ? 8.164 16.406 9.781 1 97.75 91 LYS A CA 1
ATOM 707 C C . LYS A 1 91 ? 6.742 16.578 10.305 1 97.75 91 LYS A C 1
ATOM 709 O O . LYS A 1 91 ? 5.961 15.633 10.32 1 97.75 91 LYS A O 1
ATOM 714 N N . LEU A 1 92 ? 6.41 17.766 10.68 1 97.94 92 LEU A N 1
ATOM 715 C CA . LEU A 1 92 ? 5.094 18.031 11.25 1 97.94 92 LEU A CA 1
ATOM 716 C C . LEU A 1 92 ? 4.238 18.844 10.289 1 97.94 92 LEU A C 1
ATOM 718 O O . LEU A 1 92 ? 3.33 19.562 10.719 1 97.94 92 LEU A O 1
ATOM 722 N N . PHE A 1 93 ? 4.539 18.766 9.07 1 98.38 93 PHE A N 1
ATOM 723 C CA . PHE A 1 93 ? 3.883 19.609 8.07 1 98.38 93 PHE A CA 1
ATOM 724 C C . PHE A 1 93 ? 2.369 19.438 8.133 1 98.38 93 PHE A C 1
ATOM 726 O O . PHE A 1 93 ? 1.633 20.422 8.18 1 98.38 93 PHE A O 1
ATOM 733 N N . TYR A 1 94 ? 1.907 18.203 8.18 1 97.62 94 TYR A N 1
ATOM 734 C CA . TYR A 1 94 ? 0.469 17.969 8.148 1 97.62 94 TYR A CA 1
ATOM 735 C C . TYR A 1 94 ? -0.194 18.453 9.43 1 97.62 94 TYR A C 1
ATOM 737 O O . TYR A 1 94 ? -1.318 18.953 9.398 1 97.62 94 TYR A O 1
ATOM 745 N N . VAL A 1 95 ? 0.493 18.328 10.484 1 96.56 95 VAL A N 1
ATOM 746 C CA . VAL A 1 95 ? -0.005 18.828 11.758 1 96.56 95 VAL A CA 1
ATOM 747 C C . VAL A 1 95 ? -0.115 20.359 11.703 1 96.56 95 VAL A C 1
ATOM 749 O O . VAL A 1 95 ? -1.15 20.922 12.062 1 96.56 95 VAL A O 1
ATOM 752 N N . LYS A 1 96 ? 0.903 20.953 11.211 1 97.31 96 LYS A N 1
ATOM 753 C CA . LYS A 1 96 ? 0.927 22.406 11.125 1 97.31 96 LYS A CA 1
ATOM 754 C C . LYS A 1 96 ? -0.149 22.922 10.164 1 97.31 96 LYS A C 1
ATOM 756 O O . LYS A 1 96 ? -0.785 23.953 10.43 1 97.31 96 LYS A O 1
ATOM 761 N N . ALA A 1 97 ? -0.363 22.219 9.117 1 97.12 97 ALA A N 1
ATOM 762 C CA . ALA A 1 97 ? -1.406 22.594 8.164 1 97.12 97 ALA A CA 1
ATOM 763 C C . ALA A 1 97 ? -2.789 22.516 8.805 1 97.12 97 ALA A C 1
ATOM 765 O O . ALA A 1 97 ? -3.611 23.422 8.656 1 97.12 97 ALA A O 1
ATOM 766 N N . ARG A 1 98 ? -2.988 21.484 9.523 1 95.31 98 ARG A N 1
ATOM 767 C CA . ARG A 1 98 ? -4.277 21.312 10.188 1 95.31 98 ARG A CA 1
ATOM 768 C C . ARG A 1 98 ? -4.492 22.375 11.25 1 95.31 98 ARG A C 1
ATOM 770 O O . ARG A 1 98 ? -5.586 22.938 11.359 1 95.31 98 ARG A O 1
ATOM 777 N N . LEU A 1 99 ? -3.463 22.641 11.992 1 95.75 99 LEU A N 1
ATOM 778 C CA . LEU A 1 99 ? -3.555 23.672 13.008 1 95.75 99 LEU A CA 1
ATOM 779 C C . LEU A 1 99 ? -3.785 25.047 12.367 1 95.75 99 LEU A C 1
ATOM 781 O O . LEU A 1 99 ? -4.551 25.859 12.891 1 95.75 99 LEU A O 1
ATOM 785 N N . SER A 1 100 ? -3.113 25.297 11.25 1 96.56 100 SER A N 1
ATOM 786 C CA . SER A 1 100 ? -3.303 26.547 10.523 1 96.56 100 SER A CA 1
ATOM 787 C C . SER A 1 100 ? -4.746 26.703 10.055 1 96.56 100 SER A C 1
ATOM 789 O O . SER A 1 100 ? -5.309 27.797 10.117 1 96.56 100 SER A O 1
ATOM 791 N N . ALA A 1 101 ? -5.324 25.625 9.641 1 94.56 101 ALA A N 1
ATOM 792 C CA . ALA A 1 101 ? -6.719 25.641 9.203 1 94.56 101 ALA A CA 1
ATOM 793 C C . ALA A 1 101 ? -7.656 25.938 10.367 1 94.56 101 ALA A C 1
ATOM 795 O O . ALA A 1 101 ? -8.633 26.672 10.219 1 94.56 101 ALA A O 1
ATOM 796 N N . LEU A 1 102 ? -7.316 25.406 11.477 1 91.88 102 LEU A N 1
ATOM 797 C CA . LEU A 1 102 ? -8.133 25.578 12.672 1 91.88 102 LEU A CA 1
ATOM 798 C C . LEU A 1 102 ? -8.156 27.047 13.086 1 91.88 102 LEU A C 1
ATOM 800 O O . LEU A 1 102 ? -9.18 27.547 13.562 1 91.88 102 LEU A O 1
ATOM 804 N N . GLY A 1 103 ? -7.055 27.703 12.906 1 89.06 103 GLY A N 1
ATOM 805 C CA . GLY A 1 103 ? -6.938 29.094 13.336 1 89.06 103 GLY A CA 1
ATOM 806 C C . GLY A 1 103 ? -7.414 30.078 12.289 1 89.06 103 GLY A C 1
ATOM 807 O O . GLY A 1 103 ? -7.457 31.281 12.547 1 89.06 103 GLY A O 1
ATOM 808 N N . SER A 1 104 ? -7.789 29.578 11.188 1 88.06 104 SER A N 1
ATOM 809 C CA . SER A 1 104 ? -8.164 30.469 10.094 1 88.06 104 SER A CA 1
ATOM 810 C C . SER A 1 104 ? -9.68 30.562 9.953 1 88.06 104 SER A C 1
ATOM 812 O O . SER A 1 104 ? -10.414 29.812 10.602 1 88.06 104 SER A O 1
ATOM 814 N N . GLY A 1 105 ? -10.18 31.547 9.219 1 85 105 GLY A N 1
ATOM 815 C CA . GLY A 1 105 ? -11.602 31.609 8.922 1 85 105 GLY A CA 1
ATOM 816 C C . GLY A 1 105 ? -12.109 30.438 8.125 1 85 105 GLY A C 1
ATOM 817 O O . GLY A 1 105 ? -11.32 29.734 7.48 1 85 105 GLY A O 1
ATOM 818 N N . GLN A 1 106 ? -13.391 30.125 8.172 1 83.56 106 GLN A N 1
ATOM 819 C CA . GLN A 1 106 ? -14.016 28.953 7.57 1 83.56 106 GLN A CA 1
ATOM 820 C C . GLN A 1 106 ? -13.656 28.844 6.09 1 83.56 106 GLN A C 1
ATOM 822 O O . GLN A 1 106 ? -13.312 27.766 5.613 1 83.56 106 GLN A O 1
ATOM 827 N N . GLY A 1 107 ? -13.758 29.969 5.355 1 85.38 107 GLY A N 1
ATOM 828 C CA . GLY A 1 107 ? -13.438 29.938 3.936 1 85.38 107 GLY A CA 1
ATOM 829 C C . GLY A 1 107 ? -11.992 29.547 3.656 1 85.38 107 GLY A C 1
ATOM 830 O O . GLY A 1 107 ? -11.727 28.703 2.811 1 85.38 107 GLY A O 1
ATOM 831 N N . ASN A 1 108 ? -11.086 30.109 4.398 1 89.88 108 ASN A N 1
ATOM 832 C CA . ASN A 1 108 ? -9.664 29.844 4.23 1 89.88 108 ASN A CA 1
ATOM 833 C C . ASN A 1 108 ? -9.32 28.406 4.652 1 89.88 108 ASN A C 1
ATOM 835 O O . ASN A 1 108 ? -8.477 27.766 4.031 1 89.88 108 ASN A O 1
ATOM 839 N N . SER A 1 109 ? -10.023 28.016 5.66 1 92.94 109 SER A N 1
ATOM 840 C CA . SER A 1 109 ? -9.805 26.656 6.148 1 92.94 109 SER A CA 1
ATOM 841 C C . SER A 1 109 ? -10.18 25.625 5.098 1 92.94 109 SER A C 1
ATOM 843 O O . SER A 1 109 ? -9.406 24.703 4.82 1 92.94 109 SER A O 1
ATOM 845 N N . ARG A 1 110 ? -11.344 25.812 4.457 1 94.75 110 ARG A N 1
ATOM 846 C CA . ARG A 1 110 ? -11.812 24.875 3.432 1 94.75 110 ARG A CA 1
ATOM 847 C C . ARG A 1 110 ? -10.852 24.859 2.244 1 94.75 110 ARG A C 1
ATOM 849 O O . ARG A 1 110 ? -10.531 23.781 1.723 1 94.75 110 ARG A O 1
ATOM 856 N N . GLU A 1 111 ? -10.438 25.984 1.844 1 96.88 111 GLU A N 1
ATOM 857 C CA . GLU A 1 111 ? -9.516 26.078 0.718 1 96.88 111 GLU A CA 1
ATOM 858 C C . GLU A 1 111 ? -8.188 25.406 1.035 1 96.88 111 GLU A C 1
ATOM 860 O O . GLU A 1 111 ? -7.602 24.734 0.174 1 96.88 111 GLU A O 1
ATOM 865 N N . LEU A 1 112 ? -7.746 25.578 2.221 1 96.88 112 LEU A N 1
ATOM 866 C CA . LEU A 1 112 ? -6.496 24.969 2.646 1 96.88 112 LEU A CA 1
ATOM 867 C C . LEU A 1 112 ? -6.613 23.438 2.627 1 96.88 112 LEU A C 1
ATOM 869 O O . LEU A 1 112 ? -5.707 22.75 2.15 1 96.88 112 LEU A O 1
ATOM 873 N N . MET A 1 113 ? -7.754 22.953 3.059 1 95.5 113 MET A N 1
ATOM 874 C CA . MET A 1 113 ? -7.941 21.516 3.135 1 95.5 113 MET A CA 1
ATOM 875 C C . MET A 1 113 ? -8.047 20.906 1.739 1 95.5 113 MET A C 1
ATOM 877 O O . MET A 1 113 ? -7.578 19.797 1.505 1 95.5 113 MET A O 1
ATOM 881 N N . ILE A 1 114 ? -8.672 21.625 0.833 1 96.62 114 ILE A N 1
ATOM 882 C CA . ILE A 1 114 ? -8.758 21.172 -0.551 1 96.62 114 ILE A CA 1
ATOM 883 C C . ILE A 1 114 ? -7.363 21.094 -1.162 1 96.62 114 ILE A C 1
ATOM 885 O O . ILE A 1 114 ? -7 20.109 -1.792 1 96.62 114 ILE A O 1
ATOM 889 N N . ALA A 1 115 ? -6.559 22.125 -0.932 1 97.38 115 ALA A N 1
ATOM 890 C CA . ALA A 1 115 ? -5.184 22.141 -1.431 1 97.38 115 ALA A CA 1
ATOM 891 C C . ALA A 1 115 ? -4.355 21.031 -0.806 1 97.38 115 ALA A C 1
ATOM 893 O O . ALA A 1 115 ? -3.541 20.391 -1.483 1 97.38 115 ALA A O 1
ATOM 894 N N . LEU A 1 116 ? -4.602 20.828 0.481 1 97.38 116 LEU A N 1
ATOM 895 C CA . LEU A 1 116 ? -3.885 19.781 1.194 1 97.38 116 LEU A CA 1
ATOM 896 C C . LEU A 1 116 ? -4.219 18.406 0.617 1 97.38 116 LEU A C 1
ATOM 898 O O . LEU A 1 116 ? -3.338 17.547 0.48 1 97.38 116 LEU A O 1
ATOM 902 N N . ARG A 1 117 ? -5.465 18.219 0.342 1 96.94 117 ARG A N 1
ATOM 903 C CA . ARG A 1 117 ? -5.891 16.969 -0.265 1 96.94 117 ARG A CA 1
ATOM 904 C C . ARG A 1 117 ? -5.152 16.719 -1.573 1 96.94 117 ARG A C 1
ATOM 906 O O . ARG A 1 117 ? -4.703 15.594 -1.829 1 96.94 117 ARG A O 1
ATOM 913 N N . ASP A 1 118 ? -5.039 17.719 -2.352 1 97.5 118 ASP A N 1
ATOM 914 C CA . ASP A 1 118 ? -4.328 17.594 -3.621 1 97.5 118 ASP A CA 1
ATOM 915 C C . ASP A 1 118 ? -2.861 17.234 -3.396 1 97.5 118 ASP A C 1
ATOM 917 O O . ASP A 1 118 ? -2.309 16.391 -4.102 1 97.5 118 ASP A O 1
ATOM 921 N N . LEU A 1 119 ? -2.305 17.828 -2.428 1 98.25 119 LEU A N 1
ATOM 922 C CA . LEU A 1 119 ? -0.896 17.578 -2.135 1 98.25 119 LEU A CA 1
ATOM 923 C C . LEU A 1 119 ? -0.687 16.156 -1.632 1 98.25 119 LEU A C 1
ATOM 925 O O . LEU A 1 119 ? 0.199 15.445 -2.115 1 98.25 119 LEU A O 1
ATOM 929 N N . VAL A 1 120 ? -1.487 15.766 -0.715 1 98 120 VAL A N 1
ATOM 930 C CA . VAL A 1 120 ? -1.37 14.43 -0.14 1 98 120 VAL A CA 1
ATOM 931 C C . VAL A 1 120 ? -1.568 13.383 -1.229 1 98 120 VAL A C 1
ATOM 933 O O . VAL A 1 120 ? -0.882 12.359 -1.244 1 98 120 VAL A O 1
ATOM 936 N N . SER A 1 121 ? -2.494 13.641 -2.127 1 97.62 121 SER A N 1
ATOM 937 C CA . SER A 1 121 ? -2.799 12.695 -3.193 1 97.62 121 SER A CA 1
ATOM 938 C C . SER A 1 121 ? -1.592 12.477 -4.098 1 97.62 121 SER A C 1
ATOM 940 O O . SER A 1 121 ? -1.257 11.336 -4.43 1 97.62 121 SER A O 1
ATOM 942 N N . ILE A 1 122 ? -0.96 13.539 -4.473 1 98.06 122 ILE A N 1
ATOM 943 C CA . ILE A 1 122 ? 0.173 13.406 -5.383 1 98.06 122 ILE A CA 1
ATOM 944 C C . ILE A 1 122 ? 1.355 12.781 -4.645 1 98.06 122 ILE A C 1
ATOM 946 O O . ILE A 1 122 ? 2.119 12.008 -5.227 1 98.06 122 ILE A O 1
ATOM 950 N N . ARG A 1 123 ? 1.531 13.094 -3.391 1 98.44 123 ARG A N 1
ATOM 951 C CA . ARG A 1 123 ? 2.633 12.508 -2.631 1 98.44 123 ARG A CA 1
ATOM 952 C C . ARG A 1 123 ? 2.395 11.023 -2.375 1 98.44 123 ARG A C 1
ATOM 954 O O . ARG A 1 123 ? 3.328 10.227 -2.438 1 98.44 123 ARG A O 1
ATOM 961 N N . LEU A 1 124 ? 1.134 10.703 -2.107 1 98.38 124 LEU A N 1
ATOM 962 C CA . LEU A 1 124 ? 0.793 9.297 -1.952 1 98.38 124 LEU A CA 1
ATOM 963 C C . LEU A 1 124 ? 1.123 8.516 -3.221 1 98.38 124 LEU A C 1
ATOM 965 O O . LEU A 1 124 ? 1.726 7.441 -3.154 1 98.38 124 LEU A O 1
ATOM 969 N N . LYS A 1 125 ? 0.728 9.055 -4.328 1 97.75 125 LYS A N 1
ATOM 970 C CA . LYS A 1 125 ? 1.021 8.422 -5.613 1 97.75 125 LYS A CA 1
ATOM 971 C C . LYS A 1 125 ? 2.521 8.203 -5.789 1 97.75 125 LYS A C 1
ATOM 973 O O . LYS A 1 125 ? 2.953 7.121 -6.188 1 97.75 125 LYS A O 1
ATOM 978 N N . LYS A 1 126 ? 3.312 9.133 -5.492 1 98 126 LYS A N 1
ATOM 979 C CA . LYS A 1 126 ? 4.762 9.039 -5.625 1 98 126 LYS A CA 1
ATOM 980 C C . LYS A 1 126 ? 5.34 8 -4.664 1 98 126 LYS A C 1
ATOM 982 O O . LYS A 1 126 ? 6.215 7.219 -5.039 1 98 126 LYS A O 1
ATOM 987 N N . ILE A 1 127 ? 4.867 8.047 -3.455 1 98.5 127 ILE A N 1
ATOM 988 C CA . ILE A 1 127 ? 5.328 7.105 -2.443 1 98.5 127 ILE A CA 1
ATOM 989 C C . ILE A 1 127 ? 5.039 5.68 -2.898 1 98.5 127 ILE A C 1
ATOM 991 O O . ILE A 1 127 ? 5.922 4.816 -2.863 1 98.5 127 ILE A O 1
ATOM 995 N N . LEU A 1 128 ? 3.832 5.492 -3.365 1 98.12 128 LEU A N 1
ATOM 996 C CA . LEU A 1 128 ? 3.441 4.16 -3.812 1 98.12 128 LEU A CA 1
ATOM 997 C C . LEU A 1 128 ? 4.266 3.727 -5.02 1 98.12 128 LEU A C 1
ATOM 999 O O . LEU A 1 128 ? 4.668 2.564 -5.121 1 98.12 128 LEU A O 1
ATOM 1003 N N . ASN A 1 129 ? 4.52 4.621 -5.883 1 96.69 129 ASN A N 1
ATOM 1004 C CA . ASN A 1 129 ? 5.359 4.32 -7.035 1 96.69 129 ASN A CA 1
ATOM 1005 C C . ASN A 1 129 ? 6.766 3.904 -6.613 1 96.69 129 ASN A C 1
ATOM 1007 O O . ASN A 1 129 ? 7.324 2.949 -7.152 1 96.69 129 ASN A O 1
ATOM 1011 N N . MET A 1 130 ? 7.289 4.598 -5.699 1 97.25 130 MET A N 1
ATOM 1012 C CA . MET A 1 130 ? 8.633 4.277 -5.227 1 97.25 130 MET A CA 1
ATOM 1013 C C . MET A 1 130 ? 8.664 2.902 -4.566 1 97.25 130 MET A C 1
ATOM 1015 O O . MET A 1 130 ? 9.609 2.135 -4.766 1 97.25 130 MET A O 1
ATOM 1019 N N . ILE A 1 131 ? 7.617 2.605 -3.803 1 97.56 131 ILE A N 1
ATOM 1020 C CA . ILE A 1 131 ? 7.555 1.314 -3.127 1 97.56 131 ILE A CA 1
ATOM 1021 C C . ILE A 1 131 ? 7.445 0.196 -4.16 1 97.56 131 ILE A C 1
ATOM 1023 O O . ILE A 1 131 ? 8.008 -0.886 -3.975 1 97.56 131 ILE A O 1
ATOM 1027 N N . SER A 1 132 ? 6.699 0.411 -5.258 1 96.56 132 SER A N 1
ATOM 1028 C CA . SER A 1 132 ? 6.539 -0.606 -6.293 1 96.56 132 SER A CA 1
ATOM 1029 C C . SER A 1 132 ? 7.883 -1 -6.895 1 96.56 132 SER A C 1
ATOM 1031 O O . SER A 1 132 ? 8.078 -2.15 -7.297 1 96.56 132 SER A O 1
ATOM 1033 N N . VAL A 1 133 ? 8.805 -0.065 -6.941 1 94.94 133 VAL A N 1
ATOM 1034 C CA . VAL A 1 133 ? 10.125 -0.294 -7.52 1 94.94 133 VAL A CA 1
ATOM 1035 C C . VAL A 1 133 ? 11.031 -0.955 -6.484 1 94.94 133 VAL A C 1
ATOM 1037 O O . VAL A 1 133 ? 11.852 -1.811 -6.824 1 94.94 133 VAL A O 1
ATOM 1040 N N . SER A 1 134 ? 10.805 -0.595 -5.25 1 94.81 134 SER A N 1
ATOM 1041 C CA . SER A 1 134 ? 11.625 -1.107 -4.164 1 94.81 134 SER A CA 1
ATOM 1042 C C . SER A 1 134 ? 10.766 -1.607 -3.006 1 94.81 134 SER A C 1
ATOM 1044 O O . SER A 1 134 ? 10.727 -0.983 -1.944 1 94.81 134 SER A O 1
ATOM 1046 N N . PRO A 1 135 ? 10.211 -2.77 -3.148 1 93.06 135 PRO A N 1
ATOM 1047 C CA . PRO A 1 135 ? 9.281 -3.287 -2.137 1 93.06 135 PRO A CA 1
ATOM 1048 C C . PRO A 1 135 ? 9.961 -3.543 -0.793 1 93.06 135 PRO A C 1
ATOM 1050 O O . PRO A 1 135 ? 9.289 -3.643 0.235 1 93.06 135 PRO A O 1
ATOM 1053 N N . SER A 1 136 ? 11.227 -3.678 -0.779 1 93.12 136 SER A N 1
ATOM 1054 C CA . SER A 1 136 ? 11.961 -4.008 0.438 1 93.12 136 SER A CA 1
ATOM 1055 C C . SER A 1 136 ? 12.148 -2.781 1.324 1 93.12 136 SER A C 1
ATOM 1057 O O . SER A 1 136 ? 12.516 -2.904 2.494 1 93.12 136 SER A O 1
ATOM 1059 N N . GLY A 1 137 ? 11.945 -1.538 0.741 1 94.81 137 GLY A N 1
ATOM 1060 C CA . GLY A 1 137 ? 12.102 -0.314 1.51 1 94.81 137 GLY A CA 1
ATOM 1061 C C . GLY A 1 137 ? 12.664 0.835 0.693 1 94.81 137 GLY A C 1
ATOM 1062 O O . GLY A 1 137 ? 13.156 0.632 -0.418 1 94.81 137 GLY A O 1
ATOM 1063 N N . LEU A 1 138 ? 12.562 1.968 1.302 1 97 138 LEU A N 1
ATOM 1064 C CA . LEU A 1 138 ? 13.07 3.17 0.646 1 97 138 LEU A CA 1
ATOM 1065 C C . LEU A 1 138 ? 14.375 3.629 1.279 1 97 138 LEU A C 1
ATOM 1067 O O . LEU A 1 138 ? 14.57 3.477 2.488 1 97 138 LEU A O 1
ATOM 1071 N N . PRO A 1 139 ? 15.289 4.184 0.453 1 96.81 139 PRO A N 1
ATOM 1072 C CA . PRO A 1 139 ? 16.531 4.715 1.009 1 96.81 139 PRO A CA 1
ATOM 1073 C C . PRO A 1 139 ? 16.297 5.809 2.049 1 96.81 139 PRO A C 1
ATOM 1075 O O . PRO A 1 139 ? 15.289 6.516 1.987 1 96.81 139 PRO A O 1
ATOM 1078 N N . GLN A 1 140 ? 17.25 5.961 2.92 1 97.06 140 GLN A N 1
ATOM 1079 C CA . GLN A 1 140 ? 17.141 6.93 4.008 1 97.06 140 GLN A CA 1
ATOM 1080 C C . GLN A 1 140 ? 16.984 8.352 3.469 1 97.06 140 GLN A C 1
ATOM 1082 O O . GLN A 1 140 ? 16.297 9.18 4.066 1 97.06 140 GLN A O 1
ATOM 1087 N N . GLU A 1 141 ? 17.656 8.633 2.391 1 97.12 141 GLU A N 1
ATOM 1088 C CA . GLU A 1 141 ? 17.594 9.961 1.782 1 97.12 141 GLU A CA 1
ATOM 1089 C C . GLU A 1 141 ? 16.156 10.344 1.431 1 97.12 141 GLU A C 1
ATOM 1091 O O . GLU A 1 141 ? 15.773 11.508 1.537 1 97.12 141 GLU A O 1
ATOM 1096 N N . ILE A 1 142 ? 15.32 9.367 1.024 1 97.81 142 ILE A N 1
ATOM 1097 C CA . ILE A 1 142 ? 13.914 9.578 0.694 1 97.81 142 ILE A CA 1
ATOM 1098 C C . ILE A 1 142 ? 13.094 9.703 1.978 1 97.81 142 ILE A C 1
ATOM 1100 O O . ILE A 1 142 ? 12.266 10.602 2.111 1 97.81 142 ILE A O 1
ATOM 1104 N N . MET A 1 143 ? 13.375 8.828 2.934 1 98.06 143 MET A N 1
ATOM 1105 C CA . MET A 1 143 ? 12.656 8.812 4.203 1 98.06 143 MET A CA 1
ATOM 1106 C C . MET A 1 143 ? 12.773 10.156 4.914 1 98.06 143 MET A C 1
ATOM 1108 O O . MET A 1 143 ? 11.836 10.594 5.582 1 98.06 143 MET A O 1
ATOM 1112 N N . ASP A 1 144 ? 13.867 10.805 4.715 1 97.94 144 ASP A N 1
ATOM 1113 C CA . ASP A 1 144 ? 14.148 12.078 5.375 1 97.94 144 ASP A CA 1
ATOM 1114 C C . ASP A 1 144 ? 13.25 13.188 4.836 1 97.94 144 ASP A C 1
ATOM 1116 O O . ASP A 1 144 ? 13.094 14.234 5.473 1 97.94 144 ASP A O 1
ATOM 1120 N N . LYS A 1 145 ? 12.672 12.977 3.719 1 98.44 145 LYS A N 1
ATOM 1121 C CA . LYS A 1 145 ? 11.836 13.992 3.076 1 98.44 145 LYS A CA 1
ATOM 1122 C C . LYS A 1 145 ? 10.375 13.844 3.488 1 98.44 145 LYS A C 1
ATOM 1124 O O . LYS A 1 145 ? 9.547 14.688 3.16 1 98.44 145 LYS A O 1
ATOM 1129 N N . LEU A 1 146 ? 10.062 12.82 4.23 1 98.75 146 LEU A N 1
ATOM 1130 C CA . LEU A 1 146 ? 8.68 12.469 4.547 1 98.75 146 LEU A CA 1
ATOM 1131 C C . LEU A 1 146 ? 8.266 13.047 5.891 1 98.75 146 LEU A C 1
ATOM 1133 O O . LEU A 1 146 ? 9.102 13.227 6.781 1 98.75 146 LEU A O 1
ATOM 1137 N N . THR A 1 147 ? 7.023 13.328 5.996 1 98.44 147 THR A N 1
ATOM 1138 C CA . THR A 1 147 ? 6.461 13.656 7.301 1 98.44 147 THR A CA 1
ATOM 1139 C C . THR A 1 147 ? 6.395 12.414 8.188 1 98.44 147 THR A C 1
ATOM 1141 O O . THR A 1 147 ? 6.664 11.305 7.73 1 98.44 147 THR A O 1
ATOM 1144 N N . ILE A 1 148 ? 6.09 12.617 9.391 1 98.25 148 ILE A N 1
ATOM 1145 C CA . ILE A 1 148 ? 5.953 11.508 10.328 1 98.25 148 ILE A CA 1
ATOM 1146 C C . ILE A 1 148 ? 4.887 10.539 9.828 1 98.25 148 ILE A C 1
ATOM 1148 O O . ILE A 1 148 ? 5.102 9.32 9.797 1 98.25 148 ILE A O 1
ATOM 1152 N N . GLU A 1 149 ? 3.732 11.094 9.383 1 98.31 149 GLU A N 1
ATOM 1153 C CA . GLU A 1 149 ? 2.623 10.273 8.906 1 98.31 149 GLU A CA 1
ATOM 1154 C C . GLU A 1 149 ? 3.027 9.453 7.688 1 98.31 149 GLU A C 1
ATOM 1156 O O . GLU A 1 149 ? 2.699 8.273 7.59 1 98.31 149 GLU A O 1
ATOM 1161 N N . GLU A 1 150 ? 3.744 10.023 6.844 1 98.75 150 GLU A N 1
ATOM 1162 C CA . GLU A 1 150 ? 4.16 9.359 5.613 1 98.75 150 GLU A CA 1
ATOM 1163 C C . GLU A 1 150 ? 5.18 8.258 5.898 1 98.75 150 GLU A C 1
ATOM 1165 O O . GLU A 1 150 ? 5.133 7.188 5.297 1 98.75 150 GLU A O 1
ATOM 1170 N N . GLU A 1 151 ? 6.113 8.617 6.754 1 98.56 151 GLU A N 1
ATOM 1171 C CA . GLU A 1 151 ? 7.121 7.633 7.125 1 98.56 151 GLU A CA 1
ATOM 1172 C C . GLU A 1 151 ? 6.477 6.371 7.691 1 98.56 151 GLU A C 1
ATOM 1174 O O . GLU A 1 151 ? 6.855 5.254 7.324 1 98.56 151 GLU A O 1
ATOM 1179 N N . LEU A 1 152 ? 5.562 6.598 8.539 1 98.25 152 LEU A N 1
ATOM 1180 C CA . LEU A 1 152 ? 4.902 5.465 9.18 1 98.25 152 LEU A CA 1
ATOM 1181 C C . LEU A 1 152 ? 4.047 4.699 8.18 1 98.25 152 LEU A C 1
ATOM 1183 O O . LEU A 1 152 ? 3.924 3.475 8.266 1 98.25 152 LEU A O 1
ATOM 1187 N N . LEU A 1 153 ? 3.459 5.379 7.203 1 98.5 153 LEU A N 1
ATOM 1188 C CA . LEU A 1 153 ? 2.738 4.715 6.121 1 98.5 153 LEU A CA 1
ATOM 1189 C C . LEU A 1 153 ? 3.674 3.82 5.316 1 98.5 153 LEU A C 1
ATOM 1191 O O . LEU A 1 153 ? 3.355 2.658 5.055 1 98.5 153 LEU A O 1
ATOM 1195 N N . VAL A 1 154 ? 4.832 4.367 4.961 1 98.56 154 VAL A N 1
ATOM 1196 C CA . VAL A 1 154 ? 5.812 3.621 4.18 1 98.56 154 VAL A CA 1
ATOM 1197 C C . VAL A 1 154 ? 6.219 2.355 4.926 1 98.56 154 VAL A C 1
ATOM 1199 O O . VAL A 1 154 ? 6.277 1.271 4.34 1 98.56 154 VAL A O 1
ATOM 1202 N N . LYS A 1 155 ? 6.465 2.502 6.176 1 97.88 155 LYS A N 1
ATOM 1203 C CA . LYS A 1 155 ? 6.875 1.354 6.977 1 97.88 155 LYS A CA 1
ATOM 1204 C C . LYS A 1 155 ? 5.781 0.294 7.023 1 97.88 155 LYS A C 1
ATOM 1206 O O . LYS A 1 155 ? 6.059 -0.899 6.883 1 97.88 155 LYS A O 1
ATOM 1211 N N . GLU A 1 156 ? 4.57 0.773 7.188 1 97.69 156 GLU A N 1
ATOM 1212 C CA . GLU A 1 156 ? 3.445 -0.157 7.25 1 97.69 156 GLU A CA 1
ATOM 1213 C C . GLU A 1 156 ? 3.236 -0.858 5.91 1 97.69 156 GLU A C 1
ATOM 1215 O O . GLU A 1 156 ? 3.053 -2.076 5.863 1 97.69 156 GLU A O 1
ATOM 1220 N N . LEU A 1 157 ? 3.291 -0.127 4.824 1 98.25 157 LEU A N 1
ATOM 1221 C CA . LEU A 1 157 ? 3.059 -0.688 3.498 1 98.25 157 LEU A CA 1
ATOM 1222 C C . LEU A 1 157 ? 4.18 -1.649 3.111 1 98.25 157 LEU A C 1
ATOM 1224 O O . LEU A 1 157 ? 3.92 -2.705 2.525 1 98.25 157 LEU A O 1
ATOM 1228 N N . THR A 1 158 ? 5.441 -1.304 3.43 1 97.69 158 THR A N 1
ATOM 1229 C CA . THR A 1 158 ? 6.57 -2.17 3.107 1 97.69 158 THR A CA 1
ATOM 1230 C C . THR A 1 158 ? 6.484 -3.48 3.883 1 97.69 158 THR A C 1
ATOM 1232 O O . THR A 1 158 ? 6.883 -4.535 3.377 1 97.69 158 THR A O 1
ATOM 1235 N N . ARG A 1 159 ? 5.941 -3.396 5.051 1 96.44 159 ARG A N 1
ATOM 1236 C CA . ARG A 1 159 ? 5.781 -4.59 5.879 1 96.44 159 ARG A CA 1
ATOM 1237 C C . ARG A 1 159 ? 4.793 -5.562 5.246 1 96.44 159 ARG A C 1
ATOM 1239 O O . ARG A 1 159 ? 4.879 -6.773 5.469 1 96.44 159 ARG A O 1
ATOM 1246 N N . VAL A 1 160 ? 3.863 -5.027 4.512 1 97.12 160 VAL A N 1
ATOM 1247 C CA . VAL A 1 160 ? 2.85 -5.852 3.865 1 97.12 160 VAL A CA 1
ATOM 1248 C C . VAL A 1 160 ? 3.342 -6.289 2.486 1 97.12 160 VAL A C 1
ATOM 1250 O O . VAL A 1 160 ? 3.287 -7.473 2.146 1 97.12 160 VAL A O 1
ATOM 1253 N N . ILE A 1 161 ? 3.926 -5.402 1.721 1 98.12 161 ILE A N 1
ATOM 1254 C CA . ILE A 1 161 ? 4.195 -5.594 0.3 1 98.12 161 ILE A CA 1
ATOM 1255 C C . ILE A 1 161 ? 5.418 -6.488 0.123 1 98.12 161 ILE A C 1
ATOM 1257 O O . ILE A 1 161 ? 5.441 -7.355 -0.756 1 98.12 161 ILE A O 1
ATOM 1261 N N . ASN A 1 162 ? 6.414 -6.273 0.967 1 96.75 162 ASN A N 1
ATOM 1262 C CA . ASN A 1 162 ? 7.664 -7.004 0.786 1 96.75 162 ASN A CA 1
ATOM 1263 C C . ASN A 1 162 ? 7.457 -8.508 0.937 1 96.75 162 ASN A C 1
ATOM 1265 O O . ASN A 1 162 ? 7.809 -9.281 0.044 1 96.75 162 ASN A O 1
ATOM 1269 N N . PRO A 1 163 ? 6.871 -8.977 2.047 1 96.62 163 PRO A N 1
ATOM 1270 C CA . PRO A 1 163 ? 6.648 -10.422 2.15 1 96.62 163 PRO A CA 1
ATOM 1271 C C . PRO A 1 163 ? 5.699 -10.945 1.077 1 96.62 163 PRO A C 1
ATOM 1273 O O . PRO A 1 163 ? 5.871 -12.07 0.598 1 96.62 163 PRO A O 1
ATOM 1276 N N . TRP A 1 164 ? 4.707 -10.203 0.739 1 97.75 164 TRP A N 1
ATOM 1277 C CA . TRP A 1 164 ? 3.783 -10.586 -0.321 1 97.75 164 TRP A CA 1
ATOM 1278 C C . TRP A 1 164 ? 4.523 -10.812 -1.634 1 97.75 164 TRP A C 1
ATOM 1280 O O . TRP A 1 164 ? 4.32 -11.828 -2.303 1 97.75 164 TRP A O 1
ATOM 1290 N N . PHE A 1 165 ? 5.352 -9.844 -1.986 1 96.69 165 PHE A N 1
ATOM 1291 C CA . PHE A 1 165 ? 6.129 -9.906 -3.219 1 96.69 165 PHE A CA 1
ATOM 1292 C C . PHE A 1 165 ? 7.023 -11.141 -3.234 1 96.69 165 PHE A C 1
ATOM 1294 O O . PHE A 1 165 ? 7.051 -11.883 -4.219 1 96.69 165 PHE A O 1
ATOM 1301 N N . ASN A 1 166 ? 7.645 -11.398 -2.119 1 94.75 166 ASN A N 1
ATOM 1302 C CA . ASN A 1 166 ? 8.547 -12.539 -2.018 1 94.75 166 ASN A CA 1
ATOM 1303 C C . ASN A 1 166 ? 7.797 -13.867 -2.088 1 94.75 166 ASN A C 1
ATOM 1305 O O . ASN A 1 166 ? 8.289 -14.836 -2.664 1 94.75 166 ASN A O 1
ATOM 1309 N N . MET A 1 167 ? 6.625 -13.852 -1.511 1 94 167 MET A N 1
ATOM 1310 C CA . MET A 1 167 ? 5.812 -15.062 -1.535 1 94 167 MET A CA 1
ATOM 1311 C C . MET A 1 167 ? 5.371 -15.391 -2.957 1 94 167 MET A C 1
ATOM 1313 O O . MET A 1 167 ? 5.441 -16.547 -3.383 1 94 167 MET A O 1
ATOM 1317 N N . VAL A 1 168 ? 5.012 -14.367 -3.713 1 94.31 168 VAL A N 1
ATOM 1318 C CA . VAL A 1 168 ? 4.461 -14.562 -5.051 1 94.31 168 VAL A CA 1
ATOM 1319 C C . VAL A 1 168 ? 5.566 -15.023 -6 1 94.31 168 VAL A C 1
ATOM 1321 O O . VAL A 1 168 ? 5.34 -15.875 -6.859 1 94.31 168 VAL A O 1
ATOM 1324 N N . ILE A 1 169 ? 6.762 -14.578 -5.781 1 90.12 169 ILE A N 1
ATOM 1325 C CA . ILE A 1 169 ? 7.832 -14.938 -6.707 1 90.12 169 ILE A CA 1
ATOM 1326 C C . ILE A 1 169 ? 8.648 -16.094 -6.125 1 90.12 169 ILE A C 1
ATOM 1328 O O . ILE A 1 169 ? 9.719 -16.422 -6.645 1 90.12 169 ILE A O 1
ATOM 1332 N N . ASN A 1 170 ? 8.086 -16.688 -5.121 1 76.75 170 ASN A N 1
ATOM 1333 C CA . ASN A 1 170 ? 8.688 -17.859 -4.477 1 76.75 170 ASN A CA 1
ATOM 1334 C C . ASN A 1 170 ? 10.148 -17.609 -4.113 1 76.75 170 ASN A C 1
ATOM 1336 O O . ASN A 1 170 ? 11.008 -18.438 -4.375 1 76.75 170 ASN A O 1
ATOM 1340 N N . ASN A 1 171 ? 10.344 -16.344 -3.746 1 65.75 171 ASN A N 1
ATOM 1341 C CA . ASN A 1 171 ? 11.688 -16.047 -3.256 1 65.75 171 ASN A CA 1
ATOM 1342 C C . ASN A 1 171 ? 11.82 -16.359 -1.767 1 65.75 171 ASN A C 1
ATOM 1344 O O . ASN A 1 171 ? 10.867 -16.188 -1.005 1 65.75 171 ASN A O 1
ATOM 1348 N N . GLU A 1 172 ? 12.555 -17.469 -1.322 1 54.88 172 GLU A N 1
ATOM 1349 C CA . GLU A 1 172 ? 12.867 -17.781 0.068 1 54.88 172 GLU A CA 1
ATOM 1350 C C . GLU A 1 172 ? 13.484 -16.578 0.782 1 54.88 172 GLU A C 1
ATOM 1352 O O . GLU A 1 172 ? 14.133 -15.742 0.151 1 54.88 172 GLU A O 1
ATOM 1357 N N . MET B 1 1 ? -4.32 -10.781 14.547 1 66.06 1 MET B N 1
ATOM 1358 C CA . MET B 1 1 ? -4.938 -10.984 13.242 1 66.06 1 MET B CA 1
ATOM 1359 C C . MET B 1 1 ? -4.016 -11.781 12.32 1 66.06 1 MET B C 1
ATOM 1361 O O . MET B 1 1 ? -2.793 -11.664 12.414 1 66.06 1 MET B O 1
ATOM 1365 N N . PRO B 1 2 ? -4.652 -12.648 11.609 1 80.62 2 PRO B N 1
ATOM 1366 C CA . PRO B 1 2 ? -3.777 -13.414 10.719 1 80.62 2 PRO B CA 1
ATOM 1367 C C . PRO B 1 2 ? -3.021 -12.539 9.727 1 80.62 2 PRO B C 1
ATOM 1369 O O . PRO B 1 2 ? -3.539 -11.508 9.289 1 80.62 2 PRO B O 1
ATOM 1372 N N . SER B 1 3 ? -1.755 -12.906 9.5 1 90.94 3 SER B N 1
ATOM 1373 C CA . SER B 1 3 ? -0.954 -12.195 8.516 1 90.94 3 SER B CA 1
ATOM 1374 C C . SER B 1 3 ? -1.535 -12.352 7.113 1 90.94 3 SER B C 1
ATOM 1376 O O . SER B 1 3 ? -2.275 -13.297 6.844 1 90.94 3 SER B O 1
ATOM 1378 N N . LEU B 1 4 ? -1.387 -11.391 6.344 1 93.94 4 LEU B N 1
ATOM 1379 C CA . LEU B 1 4 ? -1.822 -11.445 4.953 1 93.94 4 LEU B CA 1
ATOM 1380 C C . LEU B 1 4 ? -1.356 -12.742 4.289 1 93.94 4 LEU B C 1
ATOM 1382 O O . LEU B 1 4 ? -2.115 -13.367 3.551 1 93.94 4 LEU B O 1
ATOM 1386 N N . LEU B 1 5 ? -0.183 -13.195 4.621 1 95.69 5 LEU B N 1
ATOM 1387 C CA . LEU B 1 5 ? 0.377 -14.398 4.008 1 95.69 5 LEU B CA 1
ATOM 1388 C C . LEU B 1 5 ? -0.408 -15.641 4.422 1 95.69 5 LEU B C 1
ATOM 1390 O O . LEU B 1 5 ? -0.646 -16.531 3.605 1 95.69 5 LEU B O 1
ATOM 1394 N N . SER B 1 6 ? -0.744 -15.664 5.656 1 95.81 6 SER B N 1
ATOM 1395 C CA . SER B 1 6 ? -1.531 -16.797 6.141 1 95.81 6 SER B CA 1
ATOM 1396 C C . SER B 1 6 ? -2.902 -16.844 5.477 1 95.81 6 SER B C 1
ATOM 1398 O O . SER B 1 6 ? -3.402 -17.922 5.145 1 95.81 6 SER B O 1
ATOM 1400 N N . VAL B 1 7 ? -3.479 -15.656 5.289 1 96.19 7 VAL B N 1
ATOM 1401 C CA . VAL B 1 7 ? -4.785 -15.562 4.645 1 96.19 7 VAL B CA 1
ATOM 1402 C C . VAL B 1 7 ? -4.684 -16.031 3.197 1 96.19 7 VAL B C 1
ATOM 1404 O O . VAL B 1 7 ? -5.543 -16.781 2.723 1 96.19 7 VAL B O 1
ATOM 1407 N N . ILE B 1 8 ? -3.672 -15.664 2.537 1 96.62 8 ILE B N 1
ATOM 1408 C CA . ILE B 1 8 ? -3.461 -16.062 1.151 1 96.62 8 ILE B CA 1
ATOM 1409 C C . ILE B 1 8 ? -3.268 -17.578 1.077 1 96.62 8 ILE B C 1
ATOM 1411 O O . ILE B 1 8 ? -3.883 -18.25 0.245 1 96.62 8 ILE B O 1
ATOM 1415 N N . SER B 1 9 ? -2.41 -18.078 1.952 1 95.44 9 SER B N 1
ATOM 1416 C CA . SER B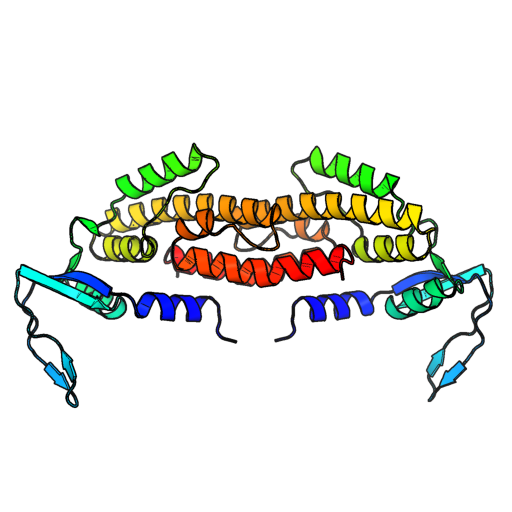 1 9 ? -2.135 -19.5 1.974 1 95.44 9 SER B CA 1
ATOM 1417 C C . SER B 1 9 ? -3.414 -20.312 2.164 1 95.44 9 SER B C 1
ATOM 1419 O O . SER B 1 9 ? -3.637 -21.312 1.473 1 95.44 9 SER B O 1
ATOM 1421 N N . THR B 1 10 ? -4.223 -19.859 3.037 1 96.5 10 THR B N 1
ATOM 1422 C CA . THR B 1 10 ? -5.484 -20.547 3.303 1 96.5 10 THR B CA 1
ATOM 1423 C C . THR B 1 10 ? -6.402 -20.469 2.086 1 96.5 10 THR B C 1
ATOM 1425 O O . THR B 1 10 ? -7 -21.469 1.696 1 96.5 10 THR B O 1
ATOM 1428 N N . ALA B 1 11 ? -6.492 -19.297 1.467 1 96.75 11 ALA B N 1
ATOM 1429 C CA . ALA B 1 11 ? -7.367 -19.094 0.316 1 96.75 11 ALA B CA 1
ATOM 1430 C C . ALA B 1 11 ? -6.938 -19.953 -0.866 1 96.75 11 ALA B C 1
ATOM 1432 O O . ALA B 1 11 ? -7.773 -20.562 -1.533 1 96.75 11 ALA B O 1
ATOM 1433 N N . VAL B 1 12 ? -5.629 -20.094 -0.997 1 96.25 12 VAL B N 1
ATOM 1434 C CA . VAL B 1 12 ? -5.066 -20.812 -2.135 1 96.25 12 VAL B CA 1
ATOM 1435 C C . VAL B 1 12 ? -5.117 -22.328 -1.872 1 96.25 12 VAL B C 1
ATOM 1437 O O . VAL B 1 12 ? -5.43 -23.109 -2.771 1 96.25 12 VAL B O 1
ATOM 1440 N N . SER B 1 13 ? -4.836 -22.656 -0.672 1 94.88 13 SER B N 1
ATOM 1441 C CA . SER B 1 13 ? -4.77 -24.078 -0.318 1 94.88 13 SER B CA 1
ATOM 1442 C C . SER B 1 13 ? -6.125 -24.75 -0.499 1 94.88 13 SER B C 1
ATOM 1444 O O . SER B 1 13 ? -6.191 -25.953 -0.771 1 94.88 13 SER B O 1
ATOM 1446 N N . GLY B 1 14 ? -7.121 -23.938 -0.358 1 92.12 14 GLY B N 1
ATOM 1447 C CA . GLY B 1 14 ? -8.461 -24.5 -0.463 1 92.12 14 GLY B CA 1
ATOM 1448 C C . GLY B 1 14 ? -8.93 -24.656 -1.897 1 92.12 14 GLY B C 1
ATOM 1449 O O . GLY B 1 14 ? -9.992 -25.234 -2.148 1 92.12 14 GLY B O 1
ATOM 1450 N N . GLN B 1 15 ? -8.094 -24.281 -2.83 1 96.06 15 GLN B N 1
ATOM 1451 C CA . GLN B 1 15 ? -8.461 -24.359 -4.238 1 96.06 15 GLN B CA 1
ATOM 1452 C C . GLN B 1 15 ? -8.055 -25.703 -4.84 1 96.06 15 GLN B C 1
ATOM 1454 O O . GLN B 1 15 ? -7.152 -26.375 -4.324 1 96.06 15 GLN B O 1
ATOM 1459 N N . GLY B 1 16 ? -8.812 -26.078 -5.887 1 96.56 16 GLY B N 1
ATOM 1460 C CA . GLY B 1 16 ? -8.484 -27.312 -6.605 1 96.56 16 GLY B CA 1
ATOM 1461 C C . GLY B 1 16 ? -7.848 -27.047 -7.957 1 96.56 16 GLY B C 1
ATOM 1462 O O . GLY B 1 16 ? -8.211 -26.094 -8.648 1 96.56 16 GLY B O 1
ATOM 1463 N N . ILE B 1 17 ? -6.926 -27.906 -8.273 1 97.12 17 ILE B N 1
ATOM 1464 C CA . ILE B 1 17 ? -6.281 -27.844 -9.578 1 97.12 17 ILE B CA 1
ATOM 1465 C C . ILE B 1 17 ? -6.406 -29.203 -10.273 1 97.12 17 ILE B C 1
ATOM 1467 O O . ILE B 1 17 ? -6.188 -30.25 -9.656 1 97.12 17 ILE B O 1
ATOM 1471 N N . LYS B 1 18 ? -6.781 -29.156 -11.555 1 97 18 LYS B N 1
ATOM 1472 C CA . LYS B 1 18 ? -6.883 -30.391 -12.336 1 97 18 LYS B CA 1
ATOM 1473 C C . LYS B 1 18 ? -5.508 -30.844 -12.82 1 97 18 LYS B C 1
ATOM 1475 O O . LYS B 1 18 ? -4.75 -30.047 -13.391 1 97 18 LYS B O 1
ATOM 1480 N N . VAL B 1 19 ? -5.234 -32.125 -12.57 1 98 19 VAL B N 1
ATOM 1481 C CA . VAL B 1 19 ? -3.939 -32.656 -12.961 1 98 19 VAL B CA 1
ATOM 1482 C C . VAL B 1 19 ? -4.137 -34.031 -13.656 1 98 19 VAL B C 1
ATOM 1484 O O . VAL B 1 19 ? -5.211 -34.625 -13.562 1 98 19 VAL B O 1
ATOM 1487 N N . ILE B 1 20 ? -3.148 -34.375 -14.344 1 98 20 ILE B N 1
ATOM 1488 C CA . ILE B 1 20 ? -3.117 -35.688 -14.977 1 98 20 ILE B CA 1
ATOM 1489 C C . ILE B 1 20 ? -2.219 -36.625 -14.172 1 98 20 ILE B C 1
ATOM 1491 O O . ILE B 1 20 ? -1.091 -36.281 -13.828 1 98 20 ILE B O 1
ATOM 1495 N N . VAL B 1 21 ? -2.727 -37.812 -13.836 1 97.75 21 VAL B N 1
ATOM 1496 C CA . VAL B 1 21 ? -1.973 -38.812 -13.07 1 97.75 21 VAL B CA 1
ATOM 1497 C C . VAL B 1 21 ? -0.968 -39.5 -13.977 1 97.75 21 VAL B C 1
ATOM 1499 O O . VAL B 1 21 ? -1.342 -40.062 -15.008 1 97.75 21 VAL B O 1
ATOM 1502 N N . ASN B 1 22 ? 0.265 -39.406 -13.656 1 97.31 22 ASN B N 1
ATOM 1503 C CA . ASN B 1 22 ? 1.329 -40 -14.453 1 97.31 22 ASN B CA 1
ATOM 1504 C C . ASN B 1 22 ? 1.661 -41.406 -13.977 1 97.31 22 ASN B C 1
ATOM 1506 O O . ASN B 1 22 ? 2.211 -42.219 -14.734 1 97.31 22 ASN B O 1
ATOM 1510 N N . ARG B 1 23 ? 1.45 -41.594 -12.648 1 96.75 23 ARG B N 1
ATOM 1511 C CA . ARG B 1 23 ? 1.7 -42.906 -12.016 1 96.75 23 ARG B CA 1
ATOM 1512 C C . ARG B 1 23 ? 0.543 -43.281 -11.102 1 96.75 23 ARG B C 1
ATOM 1514 O O . ARG B 1 23 ? -0.025 -42.438 -10.406 1 96.75 23 ARG B O 1
ATOM 1521 N N . ASP B 1 24 ? 0.331 -44.531 -11.117 1 95.75 24 ASP B N 1
ATOM 1522 C CA . ASP B 1 24 ? -0.769 -45 -10.281 1 95.75 24 ASP B CA 1
ATOM 1523 C C . ASP B 1 24 ? -0.567 -44.625 -8.82 1 95.75 24 ASP B C 1
ATOM 1525 O O . ASP B 1 24 ? 0.539 -44.719 -8.289 1 95.75 24 ASP B O 1
ATOM 1529 N N . ILE B 1 25 ? -1.613 -44.094 -8.18 1 92.81 25 ILE B N 1
ATOM 1530 C CA . ILE B 1 25 ? -1.625 -43.75 -6.762 1 92.81 25 ILE B CA 1
ATOM 1531 C C . ILE B 1 25 ? -2.576 -44.688 -6.016 1 92.81 25 ILE B C 1
ATOM 1533 O O . ILE B 1 25 ? -3.797 -44.562 -6.141 1 92.81 25 ILE B O 1
ATOM 1537 N N . PRO B 1 26 ? -2.02 -45.531 -5.277 1 91.06 26 PRO B N 1
ATOM 1538 C CA . PRO B 1 26 ? -2.863 -46.531 -4.586 1 91.06 26 PRO B CA 1
ATOM 1539 C C . PRO B 1 26 ? -3.82 -45.875 -3.586 1 91.06 26 PRO B C 1
ATOM 1541 O O . PRO B 1 26 ? -3.541 -44.781 -3.076 1 91.06 26 PRO B O 1
ATOM 1544 N N . LYS B 1 27 ? -4.969 -46.5 -3.42 1 91.69 27 LYS B N 1
ATOM 1545 C CA . LYS B 1 27 ? -5.957 -46.031 -2.453 1 91.69 27 LYS B CA 1
ATOM 1546 C C . LYS B 1 27 ? -5.473 -46.25 -1.022 1 91.69 27 LYS B C 1
ATOM 1548 O O . LYS B 1 27 ? -4.957 -47.344 -0.695 1 91.69 27 LYS B O 1
ATOM 1553 N N . VAL B 1 28 ? -5.449 -45.219 -0.217 1 88.44 28 VAL B N 1
ATOM 1554 C CA . VAL B 1 28 ? -5.047 -45.312 1.183 1 88.44 28 VAL B CA 1
ATOM 1555 C C . VAL B 1 28 ? -6.188 -44.844 2.082 1 88.44 28 VAL B C 1
ATOM 1557 O O . VAL B 1 28 ? -6.797 -43.812 1.827 1 88.44 28 VAL B O 1
ATOM 1560 N N . GLU B 1 29 ? -6.656 -45.594 2.996 1 86.94 29 GLU B N 1
ATOM 1561 C CA . GLU B 1 29 ? -7.723 -45.219 3.932 1 86.94 29 GLU B CA 1
ATOM 1562 C C . GLU B 1 29 ? -7.156 -44.906 5.309 1 86.94 29 GLU B C 1
ATOM 1564 O O . GLU B 1 29 ? -6.449 -45.719 5.914 1 86.94 29 GLU B O 1
ATOM 1569 N N . VAL B 1 30 ? -7.32 -43.625 5.574 1 83.44 30 VAL B N 1
ATOM 1570 C CA . VAL B 1 30 ? -6.914 -43.219 6.91 1 83.44 30 VAL B CA 1
ATOM 1571 C C . VAL B 1 30 ? -8.117 -42.656 7.66 1 83.44 30 VAL B C 1
ATOM 1573 O O . VAL B 1 30 ? -8.633 -41.594 7.305 1 83.44 30 VAL B O 1
ATOM 1576 N N . ASN B 1 31 ? -8.422 -43.219 8.727 1 85.19 31 ASN B N 1
ATOM 1577 C CA . ASN B 1 31 ? -9.5 -42.75 9.594 1 85.19 31 ASN B CA 1
ATOM 1578 C C . ASN B 1 31 ? -10.758 -42.438 8.797 1 85.19 31 ASN B C 1
ATOM 1580 O O . ASN B 1 31 ? -11.344 -41.344 8.961 1 85.19 31 ASN B O 1
ATOM 1584 N N . GLU B 1 32 ? -10.992 -43.156 7.789 1 85 32 GLU B N 1
ATOM 1585 C CA . GLU B 1 32 ? -12.219 -43.094 6.992 1 85 32 GLU B CA 1
ATOM 1586 C C . GLU B 1 32 ? -12.07 -42.125 5.816 1 85 32 GLU B C 1
ATOM 1588 O O . GLU B 1 32 ? -13.047 -41.812 5.145 1 85 32 GLU B O 1
ATOM 1593 N N . ILE B 1 33 ? -10.93 -41.438 5.871 1 81.94 33 ILE B N 1
ATOM 1594 C CA . ILE B 1 33 ? -10.672 -40.625 4.699 1 81.94 33 ILE B CA 1
ATOM 1595 C C . ILE B 1 33 ? -9.891 -41.406 3.66 1 81.94 33 ILE B C 1
ATOM 1597 O O . ILE B 1 33 ? -8.867 -42.031 3.975 1 81.94 33 ILE B O 1
ATOM 1601 N N . THR B 1 34 ? -10.484 -41.594 2.553 1 82.75 34 THR B N 1
ATOM 1602 C CA . THR B 1 34 ? -9.852 -42.312 1.458 1 82.75 34 THR B CA 1
ATOM 1603 C C . THR B 1 34 ? -9.086 -41.375 0.543 1 82.75 34 THR B C 1
ATOM 1605 O O . THR B 1 34 ? -9.602 -40.312 0.175 1 82.75 34 THR B O 1
ATOM 1608 N N . PHE B 1 35 ? -7.824 -41.594 0.445 1 85.06 35 PHE B N 1
ATOM 1609 C CA . PHE B 1 35 ? -7.008 -40.812 -0.492 1 85.06 35 PHE B CA 1
ATOM 1610 C C . PHE B 1 35 ? -6.402 -41.719 -1.552 1 85.06 35 PHE B C 1
ATOM 1612 O O . PHE B 1 35 ? -6.016 -42.875 -1.256 1 85.06 35 PHE B O 1
ATOM 1619 N N . GLY B 1 36 ? -6.445 -41.219 -2.717 1 88.25 36 GLY B N 1
ATOM 1620 C CA . GLY B 1 36 ? -5.809 -42 -3.783 1 88.25 36 GLY B CA 1
ATOM 1621 C C . GLY B 1 36 ? -6.789 -42.812 -4.598 1 88.25 36 GLY B C 1
ATOM 1622 O O . GLY B 1 36 ? -7.949 -42.406 -4.766 1 88.25 36 GLY B O 1
ATOM 1623 N N . GLY B 1 37 ? -6.227 -43.875 -5.309 1 91.38 37 GLY B N 1
ATOM 1624 C CA . GLY B 1 37 ? -7.004 -44.719 -6.207 1 91.38 37 GLY B CA 1
ATOM 1625 C C . GLY B 1 37 ? -7.094 -44.156 -7.617 1 91.38 37 GLY B C 1
ATOM 1626 O O . GLY B 1 37 ? -8.117 -44.312 -8.281 1 91.38 37 GLY B O 1
ATOM 1627 N N . TYR B 1 38 ? -6.09 -43.406 -7.855 1 95.38 38 TYR B N 1
ATOM 1628 C CA . TYR B 1 38 ? -6.062 -42.812 -9.188 1 95.38 38 TYR B CA 1
ATOM 1629 C C . TYR B 1 38 ? -5.152 -43.625 -10.117 1 95.38 38 TYR B C 1
ATOM 1631 O O . TYR B 1 38 ? -4.09 -44.094 -9.703 1 95.38 38 TYR B O 1
ATOM 1639 N N . SER B 1 39 ? -5.555 -43.719 -11.352 1 96.5 39 SER B N 1
ATOM 1640 C CA . SER B 1 39 ? -4.77 -44.469 -12.344 1 96.5 39 SER B CA 1
ATOM 1641 C C . SER B 1 39 ? -4.102 -43.5 -13.328 1 96.5 39 SER B C 1
ATOM 1643 O O . SER B 1 39 ? -4.574 -42.406 -13.539 1 96.5 39 SER B O 1
ATOM 1645 N N . THR B 1 40 ? -3.033 -44.062 -13.93 1 96.94 40 THR B N 1
ATOM 1646 C CA . THR B 1 40 ? -2.318 -43.312 -14.945 1 96.94 40 THR B CA 1
ATOM 1647 C C . THR B 1 40 ? -3.277 -42.812 -16.031 1 96.94 40 THR B C 1
ATOM 1649 O O . THR B 1 40 ? -4.098 -43.594 -16.531 1 96.94 40 THR B O 1
ATOM 1652 N N . GLY B 1 41 ? -3.186 -41.594 -16.359 1 96.62 41 GLY B N 1
ATOM 1653 C CA . GLY B 1 41 ? -4.012 -41 -17.406 1 96.62 41 GLY B CA 1
ATOM 1654 C C . GLY B 1 41 ? -5.266 -40.344 -16.875 1 96.62 41 GLY B C 1
ATOM 1655 O O . GLY B 1 41 ? -5.91 -39.562 -17.594 1 96.62 41 GLY B O 1
ATOM 1656 N N . ASP B 1 42 ? -5.562 -40.594 -15.562 1 96.88 42 ASP B N 1
ATOM 1657 C CA . ASP B 1 42 ? -6.75 -40 -14.961 1 96.88 42 ASP B CA 1
ATOM 1658 C C . ASP B 1 42 ? -6.602 -38.469 -14.844 1 96.88 42 ASP B C 1
ATOM 1660 O O . ASP B 1 42 ? -5.516 -37.969 -14.547 1 96.88 42 ASP B O 1
ATOM 1664 N N . LEU B 1 43 ? -7.707 -37.812 -15.117 1 97.12 43 LEU B N 1
ATOM 1665 C CA . LEU B 1 43 ? -7.812 -36.406 -14.766 1 97.12 43 LEU B CA 1
ATOM 1666 C C . LEU B 1 43 ? -8.469 -36.219 -13.398 1 97.12 43 LEU B C 1
ATOM 1668 O O . LEU B 1 43 ? -9.617 -36.625 -13.203 1 97.12 43 LEU B O 1
ATOM 1672 N N . VAL B 1 44 ? -7.688 -35.656 -12.406 1 96.31 44 VAL B N 1
ATOM 1673 C CA . VAL B 1 44 ? -8.211 -35.531 -11.055 1 96.31 44 VAL B CA 1
ATOM 1674 C C . VAL B 1 44 ? -7.992 -34.094 -10.547 1 96.31 44 VAL B C 1
ATOM 1676 O O . VAL B 1 44 ? -6.988 -33.469 -10.875 1 96.31 44 VAL B O 1
ATOM 1679 N N . THR B 1 45 ? -8.945 -33.625 -9.836 1 96.69 45 THR B N 1
ATOM 1680 C CA . THR B 1 45 ? -8.812 -32.312 -9.18 1 96.69 45 THR B CA 1
ATOM 1681 C C . THR B 1 45 ? -8.352 -32.469 -7.738 1 96.69 45 THR B C 1
ATOM 1683 O O . THR B 1 45 ? -9 -33.188 -6.949 1 96.69 45 THR B O 1
ATOM 1686 N N . LEU B 1 46 ? -7.281 -31.875 -7.355 1 96.19 46 LEU B N 1
ATOM 1687 C CA . LEU B 1 46 ? -6.691 -32 -6.027 1 96.19 46 LEU B CA 1
ATOM 1688 C C . LEU B 1 46 ? -6.406 -30.625 -5.438 1 96.19 46 LEU B C 1
ATOM 1690 O O . LEU B 1 46 ? -6.195 -29.656 -6.176 1 96.19 46 LEU B O 1
ATOM 1694 N N . PRO B 1 47 ? -6.402 -30.594 -4.082 1 96.12 47 PRO B N 1
ATOM 1695 C CA . PRO B 1 47 ? -5.996 -29.328 -3.465 1 96.12 47 PRO B CA 1
ATOM 1696 C C . PRO B 1 47 ? -4.551 -28.953 -3.787 1 96.12 47 PRO B C 1
ATOM 1698 O O . PRO B 1 47 ? -3.711 -29.828 -3.992 1 96.12 47 PRO B O 1
ATOM 1701 N N . VAL B 1 48 ? -4.254 -27.719 -3.748 1 97 48 VAL B N 1
ATOM 1702 C CA . VAL B 1 48 ? -2.982 -27.172 -4.207 1 97 48 VAL B CA 1
ATOM 1703 C C . VAL B 1 48 ? -1.829 -27.828 -3.453 1 97 48 VAL B C 1
ATOM 1705 O O . VAL B 1 48 ? -0.866 -28.297 -4.062 1 97 48 VAL B O 1
ATOM 1708 N N . PRO B 1 49 ? -1.92 -27.984 -2.086 1 96.06 49 PRO B N 1
ATOM 1709 C CA . PRO B 1 49 ? -0.777 -28.578 -1.383 1 96.06 49 PRO B CA 1
ATOM 1710 C C . PRO B 1 49 ? -0.5 -30.016 -1.808 1 96.06 49 PRO B C 1
ATOM 1712 O O . PRO B 1 49 ? 0.661 -30.422 -1.886 1 96.06 49 PRO B O 1
ATOM 1715 N N . LEU B 1 50 ? -1.478 -30.703 -2.131 1 95.19 50 LEU B N 1
ATOM 1716 C CA . LEU B 1 50 ? -1.306 -32.094 -2.562 1 95.19 50 LEU B CA 1
ATOM 1717 C C . LEU B 1 50 ? -0.715 -32.156 -3.967 1 95.19 50 LEU B C 1
ATOM 1719 O O . LEU B 1 50 ? 0.142 -33 -4.246 1 95.19 50 LEU B O 1
ATOM 1723 N N . VAL B 1 51 ? -1.187 -31.234 -4.781 1 96.88 51 VAL B N 1
ATOM 1724 C CA . VAL B 1 51 ? -0.64 -31.188 -6.133 1 96.88 51 VAL B CA 1
ATOM 1725 C C . VAL B 1 51 ? 0.861 -30.906 -6.074 1 96.88 51 VAL B C 1
ATOM 1727 O O . VAL B 1 51 ? 1.645 -31.547 -6.773 1 96.88 51 VAL B O 1
ATOM 1730 N N . GLU B 1 52 ? 1.223 -30.016 -5.27 1 95.94 52 GLU B N 1
ATOM 1731 C CA . GLU B 1 52 ? 2.635 -29.672 -5.129 1 95.94 52 GLU B CA 1
ATOM 1732 C C . GLU B 1 52 ? 3.467 -30.891 -4.738 1 95.94 52 GLU B C 1
ATOM 1734 O O . GLU B 1 52 ? 4.52 -31.141 -5.328 1 95.94 52 GLU B O 1
ATOM 1739 N N . ARG B 1 53 ? 2.979 -31.594 -3.77 1 94.69 53 ARG B N 1
ATOM 1740 C CA . ARG B 1 53 ? 3.693 -32.781 -3.268 1 94.69 53 ARG B CA 1
ATOM 1741 C C . ARG B 1 53 ? 3.787 -33.844 -4.336 1 94.69 53 ARG B C 1
ATOM 1743 O O . ARG B 1 53 ? 4.852 -34.438 -4.543 1 94.69 53 ARG B O 1
ATOM 1750 N N . LEU B 1 54 ? 2.758 -34.094 -5.012 1 95.31 54 LEU B N 1
ATOM 1751 C CA . LEU B 1 54 ? 2.695 -35.156 -6 1 95.31 54 LEU B CA 1
ATOM 1752 C C . LEU B 1 54 ? 3.471 -34.781 -7.258 1 95.31 54 LEU B C 1
ATOM 1754 O O . LEU B 1 54 ? 4.086 -35.656 -7.895 1 95.31 54 LEU B O 1
ATOM 1758 N N . LEU B 1 55 ? 3.463 -33.531 -7.582 1 95.5 55 LEU B N 1
ATOM 1759 C CA . LEU B 1 55 ? 4.195 -33.031 -8.734 1 95.5 55 LEU B CA 1
ATOM 1760 C C . LEU B 1 55 ? 5.699 -33.188 -8.539 1 95.5 55 LEU B C 1
ATOM 1762 O O . LEU B 1 55 ? 6.414 -33.562 -9.461 1 95.5 55 LEU B O 1
ATOM 1766 N N . ARG B 1 56 ? 6.137 -32.875 -7.359 1 94 56 ARG B N 1
ATOM 1767 C CA . ARG B 1 56 ? 7.551 -33 -7.023 1 94 56 ARG B CA 1
ATOM 1768 C C . ARG B 1 56 ? 8.039 -34.438 -7.199 1 94 56 ARG B C 1
ATOM 1770 O O . ARG B 1 56 ? 9.195 -34.656 -7.551 1 94 56 ARG B O 1
ATOM 1777 N N . ARG B 1 57 ? 7.168 -35.406 -7.02 1 93.62 57 ARG B N 1
ATOM 1778 C CA . ARG B 1 57 ? 7.523 -36.812 -7.094 1 93.62 57 ARG B CA 1
ATOM 1779 C C . ARG B 1 57 ? 7.148 -37.375 -8.453 1 93.62 57 ARG B C 1
ATOM 1781 O O . ARG B 1 57 ? 7.234 -38.594 -8.656 1 93.62 57 ARG B O 1
ATOM 1788 N N . ARG B 1 58 ? 6.703 -36.562 -9.305 1 94.94 58 ARG B N 1
ATOM 1789 C CA . ARG B 1 58 ? 6.391 -36.906 -10.688 1 94.94 58 ARG B CA 1
ATOM 1790 C C . ARG B 1 58 ? 5.227 -37.906 -10.758 1 94.94 58 ARG B C 1
ATOM 1792 O O . ARG B 1 58 ? 5.18 -38.719 -11.656 1 94.94 58 ARG B O 1
ATOM 1799 N N . TYR B 1 59 ? 4.328 -37.781 -9.711 1 96.31 59 TYR B N 1
ATOM 1800 C CA . TYR B 1 59 ? 3.135 -38.594 -9.703 1 96.31 59 TYR B CA 1
ATOM 1801 C C . TYR B 1 59 ? 2.027 -38 -10.547 1 96.31 59 TYR B C 1
ATOM 1803 O O . TYR B 1 59 ? 1.133 -38.688 -11.023 1 96.31 59 TYR B O 1
ATOM 1811 N N . VAL B 1 60 ? 2.062 -36.688 -10.734 1 97.31 60 VAL B N 1
ATOM 1812 C CA . VAL B 1 60 ? 1.061 -35.969 -11.516 1 97.31 60 VAL B CA 1
ATOM 1813 C C . VAL B 1 60 ? 1.736 -34.906 -12.359 1 97.31 60 VAL B C 1
ATOM 1815 O O . VAL B 1 60 ? 2.898 -34.562 -12.125 1 97.31 60 VAL B O 1
ATOM 1818 N N . SER B 1 61 ? 1.044 -34.406 -13.367 1 96.94 61 SER B N 1
ATOM 1819 C CA . SER B 1 61 ? 1.438 -33.25 -14.18 1 96.94 61 SER B CA 1
ATOM 1820 C C . SER B 1 61 ? 0.272 -32.281 -14.383 1 96.94 61 SER B C 1
ATOM 1822 O O . SER B 1 61 ? -0.891 -32.688 -14.328 1 96.94 61 SER B O 1
ATOM 1824 N N . LEU B 1 62 ? 0.655 -31.141 -14.539 1 97.19 62 LEU B N 1
ATOM 1825 C CA . LEU B 1 62 ? -0.382 -30.172 -14.883 1 97.19 62 LEU B CA 1
ATOM 1826 C C . LEU B 1 62 ? -0.961 -30.469 -16.266 1 97.19 62 LEU B C 1
ATOM 1828 O O . LEU B 1 62 ? -0.258 -30.969 -17.141 1 97.19 62 LEU B O 1
ATOM 1832 N N . THR B 1 63 ? -2.273 -30.109 -16.406 1 96.75 63 THR B N 1
ATOM 1833 C CA . THR B 1 63 ? -2.869 -30.188 -17.734 1 96.75 63 THR B CA 1
ATOM 1834 C C . THR B 1 63 ? -2.318 -29.078 -18.625 1 96.75 63 THR B C 1
ATOM 1836 O O . THR B 1 63 ? -1.781 -28.078 -18.141 1 96.75 63 THR B O 1
ATOM 1839 N N . GLN B 1 64 ? -2.516 -29.188 -19.938 1 95.12 64 GLN B N 1
ATOM 1840 C CA . GLN B 1 64 ? -2.041 -28.188 -20.891 1 95.12 64 GLN B CA 1
ATOM 1841 C C . GLN B 1 64 ? -2.686 -26.828 -20.641 1 95.12 64 GLN B C 1
ATOM 1843 O O . GLN B 1 64 ? -2.059 -25.797 -20.859 1 95.12 64 GLN B O 1
ATOM 1848 N N . GLN B 1 65 ? -3.889 -26.875 -20.141 1 94.75 65 GLN B N 1
ATOM 1849 C CA . GLN B 1 65 ? -4.629 -25.641 -19.891 1 94.75 65 GLN B CA 1
ATOM 1850 C C . GLN B 1 65 ? -4.055 -24.875 -18.703 1 94.75 65 GLN B C 1
ATOM 1852 O O . GLN B 1 65 ? -4.129 -23.656 -18.641 1 94.75 65 GLN B O 1
ATOM 1857 N N . ASP B 1 66 ? -3.416 -25.609 -17.781 1 96.31 66 ASP B N 1
ATOM 1858 C CA . ASP B 1 66 ? -2.979 -24.984 -16.547 1 96.31 66 ASP B CA 1
ATOM 1859 C C . ASP B 1 66 ? -1.469 -24.75 -16.547 1 96.31 66 ASP B C 1
ATOM 1861 O O . ASP B 1 66 ? -0.932 -24.109 -15.641 1 96.31 66 ASP B O 1
ATOM 1865 N N . LEU B 1 67 ? -0.856 -25.203 -17.609 1 96.38 67 LEU B N 1
ATOM 1866 C CA . LEU B 1 67 ? 0.58 -24.984 -17.734 1 96.38 67 LEU B CA 1
ATOM 1867 C C . LEU B 1 67 ? 0.883 -23.531 -18.078 1 96.38 67 LEU B C 1
ATOM 1869 O O . LEU B 1 67 ? 0.248 -22.969 -18.969 1 96.38 67 LEU B O 1
ATOM 1873 N N . VAL B 1 68 ? 1.807 -23.016 -17.344 1 97.19 68 VAL B N 1
ATOM 1874 C CA . VAL B 1 68 ? 2.285 -21.672 -17.625 1 97.19 68 VAL B CA 1
ATOM 1875 C C . VAL B 1 68 ? 3.725 -21.719 -18.125 1 97.19 68 VAL B C 1
ATOM 1877 O O . VAL B 1 68 ? 4.613 -22.234 -17.438 1 97.19 68 VAL B O 1
ATOM 1880 N N . THR B 1 69 ? 3.953 -21.25 -19.328 1 96.94 69 THR B N 1
ATOM 1881 C CA . THR B 1 69 ? 5.293 -21.25 -19.906 1 96.94 69 THR B CA 1
ATOM 1882 C C . THR B 1 69 ? 5.945 -19.875 -19.766 1 96.94 69 THR B C 1
ATOM 1884 O O . THR B 1 69 ? 5.27 -18.891 -19.5 1 96.94 69 THR B O 1
ATOM 1887 N N . VAL B 1 70 ? 7.25 -19.828 -19.984 1 97.62 70 VAL B N 1
ATOM 1888 C CA . VAL B 1 70 ? 8 -18.578 -19.984 1 97.62 70 VAL B CA 1
ATOM 1889 C C . VAL B 1 70 ? 7.414 -17.625 -21.031 1 97.62 70 VAL B C 1
ATOM 1891 O O . VAL B 1 70 ? 7.207 -16.453 -20.75 1 97.62 70 VAL B O 1
ATOM 1894 N N . ASP B 1 71 ? 7.082 -18.188 -22.156 1 97.69 71 ASP B N 1
ATOM 1895 C CA . ASP B 1 71 ? 6.547 -17.375 -23.25 1 97.69 71 ASP B CA 1
ATOM 1896 C C . ASP B 1 71 ? 5.188 -16.781 -22.875 1 97.69 71 ASP B C 1
ATOM 1898 O O . ASP B 1 71 ? 4.875 -15.648 -23.25 1 97.69 71 ASP B O 1
ATOM 1902 N N . ASP B 1 72 ? 4.375 -17.547 -22.219 1 97.56 72 ASP B N 1
ATOM 1903 C CA . ASP B 1 72 ? 3.092 -17.031 -21.734 1 97.56 72 ASP B CA 1
ATOM 1904 C C . ASP B 1 72 ? 3.279 -15.805 -20.859 1 97.56 72 ASP B C 1
ATOM 1906 O O . ASP B 1 72 ? 2.635 -14.773 -21.062 1 97.56 72 ASP B O 1
ATOM 1910 N N . VAL B 1 73 ? 4.184 -15.953 -19.875 1 98.19 73 VAL B N 1
ATOM 1911 C CA . VAL B 1 73 ? 4.41 -14.898 -18.891 1 98.19 73 VAL B CA 1
ATOM 1912 C C . VAL B 1 73 ? 4.98 -13.656 -19.578 1 98.19 73 VAL B C 1
ATOM 1914 O O . VAL B 1 73 ? 4.559 -12.531 -19.312 1 98.19 73 VAL B O 1
ATOM 1917 N N . LYS B 1 74 ? 5.906 -13.883 -20.469 1 98.38 74 LYS B N 1
ATOM 1918 C CA . LYS B 1 74 ? 6.508 -12.773 -21.203 1 98.38 74 LYS B CA 1
ATOM 1919 C C . LYS B 1 74 ? 5.469 -12.055 -22.062 1 98.38 74 LYS B C 1
ATOM 1921 O O . LYS B 1 74 ? 5.488 -10.828 -22.172 1 98.38 74 LYS B O 1
ATOM 1926 N N . ARG B 1 75 ? 4.602 -12.812 -22.656 1 98.06 75 ARG B N 1
ATOM 1927 C CA . ARG B 1 75 ? 3.537 -12.227 -23.469 1 98.06 75 ARG B CA 1
ATOM 1928 C C . ARG B 1 75 ? 2.598 -11.391 -22.609 1 98.06 75 ARG B C 1
ATOM 1930 O O . ARG B 1 75 ? 2.236 -10.273 -22.984 1 98.06 75 ARG B O 1
ATOM 1937 N N . ILE B 1 76 ? 2.24 -11.93 -21.5 1 98.19 76 ILE B N 1
ATOM 1938 C CA . ILE B 1 76 ? 1.37 -11.195 -20.594 1 98.19 76 ILE B CA 1
ATOM 1939 C C . ILE B 1 76 ? 2.08 -9.938 -20.094 1 98.19 76 ILE B C 1
ATOM 1941 O O . ILE B 1 76 ? 1.477 -8.867 -20.031 1 98.19 76 ILE B O 1
ATOM 1945 N N . HIS B 1 77 ? 3.369 -10.133 -19.734 1 98.31 77 HIS B N 1
ATOM 1946 C CA . HIS B 1 77 ? 4.164 -8.992 -19.297 1 98.31 77 HIS B CA 1
ATOM 1947 C C . HIS B 1 77 ? 4.203 -7.898 -20.359 1 98.31 77 HIS B C 1
ATOM 1949 O O . HIS B 1 77 ? 4.035 -6.715 -20.047 1 98.31 77 HIS B O 1
ATOM 1955 N N . TRP B 1 78 ? 4.375 -8.32 -21.594 1 97.62 78 TRP B N 1
ATOM 1956 C CA . TRP B 1 78 ? 4.422 -7.383 -22.719 1 97.62 78 TRP B CA 1
ATOM 1957 C C . TRP B 1 78 ? 3.104 -6.629 -22.844 1 97.62 78 TRP B C 1
ATOM 1959 O O . TRP B 1 78 ? 3.092 -5.402 -22.969 1 97.62 78 TRP B O 1
ATOM 1969 N N . THR B 1 79 ? 2.047 -7.328 -22.812 1 97.12 79 THR B N 1
ATOM 1970 C CA . THR B 1 79 ? 0.718 -6.734 -22.906 1 97.12 79 THR B CA 1
ATOM 1971 C C . THR B 1 79 ? 0.467 -5.773 -21.75 1 97.12 79 THR B C 1
ATOM 1973 O O . THR B 1 79 ? -0.107 -4.699 -21.938 1 97.12 79 THR B O 1
ATOM 1976 N N . GLU B 1 80 ? 0.901 -6.215 -20.516 1 96.94 80 GLU B N 1
ATOM 1977 C CA . GLU B 1 80 ? 0.758 -5.402 -19.312 1 96.94 80 GLU B CA 1
ATOM 1978 C C . GLU B 1 80 ? 1.45 -4.051 -19.469 1 96.94 80 GLU B C 1
ATOM 1980 O O . GLU B 1 80 ? 0.963 -3.035 -18.969 1 96.94 80 GLU B O 1
ATOM 1985 N N . GLY B 1 81 ? 2.588 -4.07 -20.156 1 95.88 81 GLY B N 1
ATOM 1986 C CA . GLY B 1 81 ? 3.363 -2.857 -20.344 1 95.88 81 GLY B CA 1
ATOM 1987 C C . GLY B 1 81 ? 2.771 -1.928 -21.391 1 95.88 81 GLY B C 1
ATOM 1988 O O . GLY B 1 81 ? 3.061 -0.73 -21.406 1 95.88 81 GLY B O 1
ATOM 1989 N N . LYS B 1 82 ? 1.865 -2.389 -22.219 1 94.81 82 LYS B N 1
ATOM 1990 C CA . LYS B 1 82 ? 1.323 -1.616 -23.328 1 94.81 82 LYS B CA 1
ATOM 1991 C C . LYS B 1 82 ? 0.012 -0.938 -22.938 1 94.81 82 LYS B C 1
ATOM 1993 O O . LYS B 1 82 ? -0.354 0.091 -23.516 1 94.81 82 LYS B O 1
ATOM 1998 N N . GLU B 1 83 ? -0.634 -1.473 -21.984 1 91.06 83 GLU B N 1
ATOM 1999 C CA . GLU B 1 83 ? -1.959 -0.993 -21.594 1 91.06 83 GLU B CA 1
ATOM 2000 C C . GLU B 1 83 ? -1.949 -0.395 -20.203 1 91.06 83 GLU B C 1
ATOM 2002 O O . GLU B 1 83 ? -1.187 -0.835 -19.328 1 91.06 83 GLU B O 1
ATOM 2007 N N . ALA B 1 84 ? -2.762 0.587 -20.047 1 86.62 84 ALA B N 1
ATOM 2008 C CA . ALA B 1 84 ? -2.887 1.187 -18.734 1 86.62 84 ALA B CA 1
ATOM 2009 C C . ALA B 1 84 ? -3.672 0.278 -17.781 1 86.62 84 ALA B C 1
ATOM 2011 O O . ALA B 1 84 ? -3.352 0.18 -16.594 1 86.62 84 ALA B O 1
ATOM 2012 N N . GLU B 1 85 ? -4.594 -0.408 -18.328 1 92.38 85 GLU B N 1
ATOM 2013 C CA . GLU B 1 85 ? -5.434 -1.288 -17.516 1 92.38 85 GLU B CA 1
ATOM 2014 C C . GLU B 1 85 ? -4.762 -2.639 -17.281 1 92.38 85 GLU B C 1
ATOM 2016 O O . GLU B 1 85 ? -3.973 -3.092 -18.125 1 92.38 85 GLU B O 1
ATOM 2021 N N . LEU B 1 86 ? -5.09 -3.287 -16.203 1 97.5 86 LEU B N 1
ATOM 2022 C CA . LEU B 1 86 ? -4.559 -4.609 -15.891 1 97.5 86 LEU B CA 1
ATOM 2023 C C . LEU B 1 86 ? -5.133 -5.664 -16.828 1 97.5 86 LEU B C 1
ATOM 2025 O O . LEU B 1 86 ? -6.324 -5.637 -17.156 1 97.5 86 LEU B O 1
ATOM 2029 N N . THR B 1 87 ? -4.328 -6.539 -17.234 1 97.12 87 THR B N 1
ATOM 2030 C CA . THR B 1 87 ? -4.781 -7.715 -17.969 1 97.12 87 THR B CA 1
ATOM 2031 C C . THR B 1 87 ? -5.426 -8.727 -17.031 1 97.12 87 THR B C 1
ATOM 2033 O O . THR B 1 87 ? -4.922 -8.961 -15.93 1 97.12 87 THR B O 1
ATOM 2036 N N . LYS B 1 88 ? -6.574 -9.281 -17.469 1 98 88 LYS B N 1
ATOM 2037 C CA . LYS B 1 88 ? -7.219 -10.289 -16.641 1 98 88 LYS B CA 1
ATOM 2038 C C . LYS B 1 88 ? -6.352 -11.539 -16.516 1 98 88 LYS B C 1
ATOM 2040 O O . LYS B 1 88 ? -5.871 -12.062 -17.531 1 98 88 LYS B O 1
ATOM 2045 N N . LEU B 1 89 ? -6.152 -11.969 -15.367 1 98.25 89 LEU B N 1
ATOM 2046 C CA . LEU B 1 89 ? -5.43 -13.211 -15.109 1 98.25 89 LEU B CA 1
ATOM 2047 C C . LEU B 1 89 ? -6.34 -14.234 -14.445 1 98.25 89 LEU B C 1
ATOM 2049 O O . LEU B 1 89 ? -7.297 -13.875 -13.766 1 98.25 89 LEU B O 1
ATOM 2053 N N . ASP B 1 90 ? -5.965 -15.492 -14.695 1 97.5 90 ASP B N 1
ATOM 2054 C CA . ASP B 1 90 ? -6.578 -16.562 -13.914 1 97.5 90 ASP B CA 1
ATOM 2055 C C . ASP B 1 90 ? -6.395 -16.328 -12.414 1 97.5 90 ASP B C 1
ATOM 2057 O O . ASP B 1 90 ? -5.32 -15.922 -11.977 1 97.5 90 ASP B O 1
ATOM 2061 N N . LYS B 1 91 ? -7.406 -16.672 -11.656 1 97.81 91 LYS B N 1
ATOM 2062 C CA . LYS B 1 91 ? -7.352 -16.438 -10.211 1 97.81 91 LYS B CA 1
ATOM 2063 C C . LYS B 1 91 ? -6.188 -17.188 -9.578 1 97.81 91 LYS B C 1
ATOM 2065 O O . LYS B 1 91 ? -5.633 -16.766 -8.57 1 97.81 91 LYS B O 1
ATOM 2070 N N . LEU B 1 92 ? -5.801 -18.266 -10.18 1 97.94 92 LEU B N 1
ATOM 2071 C CA . LEU B 1 92 ? -4.734 -19.094 -9.625 1 97.94 92 LEU B CA 1
ATOM 2072 C C . LEU B 1 92 ? -3.475 -19 -10.484 1 97.94 92 LEU B C 1
ATOM 2074 O O . LEU B 1 92 ? -2.666 -19.938 -10.5 1 97.94 92 LEU B O 1
ATOM 2078 N N . PHE B 1 93 ? -3.352 -17.953 -11.172 1 98.44 93 PHE B N 1
ATOM 2079 C CA . PHE B 1 93 ? -2.26 -17.812 -12.133 1 98.44 93 PHE B CA 1
ATOM 2080 C C . PHE B 1 93 ? -0.914 -18.016 -11.453 1 98.44 93 PHE B C 1
ATOM 2082 O O . PHE B 1 93 ? -0.08 -18.797 -11.938 1 98.44 93 PHE B O 1
ATOM 2089 N N . TYR B 1 94 ? -0.71 -17.375 -10.336 1 97.62 94 TYR B N 1
ATOM 2090 C CA . TYR B 1 94 ? 0.585 -17.453 -9.672 1 97.62 94 TYR B CA 1
ATOM 2091 C C . TYR B 1 94 ? 0.841 -18.859 -9.133 1 97.62 94 TYR B C 1
ATOM 2093 O O . TYR B 1 94 ? 1.977 -19.344 -9.148 1 97.62 94 TYR B O 1
ATOM 2101 N N . VAL B 1 95 ? -0.18 -19.484 -8.695 1 96.56 95 VAL B N 1
ATOM 2102 C CA . VAL B 1 95 ? -0.07 -20.859 -8.227 1 96.56 95 VAL B CA 1
ATOM 2103 C C . VAL B 1 95 ? 0.308 -21.766 -9.398 1 96.56 95 VAL B C 1
ATOM 2105 O O . VAL B 1 95 ? 1.24 -22.562 -9.289 1 96.56 95 VAL B O 1
ATOM 2108 N N . LYS B 1 96 ? -0.356 -21.578 -10.477 1 97.31 96 LYS B N 1
ATOM 2109 C CA . LYS B 1 96 ? -0.097 -22.406 -11.664 1 97.31 96 LYS B CA 1
ATOM 2110 C C . LYS B 1 96 ? 1.312 -22.156 -12.195 1 97.31 96 LYS B C 1
ATOM 2112 O O . LYS B 1 96 ? 1.985 -23.094 -12.625 1 97.31 96 LYS B O 1
ATOM 2117 N N . ALA B 1 97 ? 1.74 -20.953 -12.148 1 97.12 97 ALA B N 1
ATOM 2118 C CA . ALA B 1 97 ? 3.094 -20.641 -12.594 1 97.12 97 ALA B CA 1
ATOM 2119 C C . ALA B 1 97 ? 4.137 -21.312 -11.711 1 97.12 97 ALA B C 1
ATOM 2121 O O . ALA B 1 97 ? 5.102 -21.891 -12.211 1 97.12 97 ALA B O 1
ATOM 2122 N N . ARG B 1 98 ? 3.896 -21.266 -10.453 1 95.31 98 ARG B N 1
ATOM 2123 C CA . ARG B 1 98 ? 4.832 -21.891 -9.531 1 95.31 98 ARG B CA 1
ATOM 2124 C C . ARG B 1 98 ? 4.852 -23.406 -9.711 1 95.31 98 ARG B C 1
ATOM 2126 O O . ARG B 1 98 ? 5.918 -24.031 -9.711 1 95.31 98 ARG B O 1
ATOM 2133 N N . LEU B 1 99 ? 3.689 -23.969 -9.867 1 95.69 99 LEU B N 1
ATOM 2134 C CA . LEU B 1 99 ? 3.605 -25.406 -10.094 1 95.69 99 LEU B CA 1
ATOM 2135 C C . LEU B 1 99 ? 4.273 -25.781 -11.414 1 95.69 99 LEU B C 1
ATOM 2137 O O . LEU B 1 99 ? 4.941 -26.812 -11.5 1 95.69 99 LEU B O 1
ATOM 2141 N N . SER B 1 100 ? 4.086 -24.953 -12.438 1 96.5 100 SER B N 1
ATOM 2142 C CA . SER B 1 100 ? 4.723 -25.203 -13.727 1 96.5 100 SER B CA 1
ATOM 2143 C C . SER B 1 100 ? 6.242 -25.188 -13.602 1 96.5 100 SER B C 1
ATOM 2145 O O . SER B 1 100 ? 6.934 -26 -14.227 1 96.5 100 SER B O 1
ATOM 2147 N N . ALA B 1 101 ? 6.734 -24.297 -12.805 1 94.5 101 ALA B N 1
ATOM 2148 C CA . ALA B 1 101 ? 8.172 -24.203 -12.57 1 94.5 101 ALA B CA 1
ATOM 2149 C C . ALA B 1 101 ? 8.688 -25.453 -11.852 1 94.5 101 ALA B C 1
ATOM 2151 O O . ALA B 1 101 ? 9.766 -25.953 -12.172 1 94.5 101 ALA B O 1
ATOM 2152 N N . LEU B 1 102 ? 7.898 -25.922 -10.961 1 91.81 102 LEU B N 1
ATOM 2153 C CA . LEU B 1 102 ? 8.273 -27.094 -10.188 1 91.81 102 LEU B CA 1
ATOM 2154 C C . LEU B 1 102 ? 8.398 -28.328 -11.086 1 91.81 102 LEU B C 1
ATOM 2156 O O . LEU B 1 102 ? 9.266 -29.172 -10.859 1 91.81 102 LEU B O 1
ATOM 2160 N N . GLY B 1 103 ? 7.562 -28.391 -12.07 1 89.06 103 GLY B N 1
ATOM 2161 C CA . GLY B 1 103 ? 7.547 -29.547 -12.953 1 89.06 103 GLY B CA 1
ATOM 2162 C C . GLY B 1 103 ? 8.516 -29.438 -14.109 1 89.06 103 GLY B C 1
ATOM 2163 O O . GLY B 1 103 ? 8.68 -30.375 -14.891 1 89.06 103 GLY B O 1
ATOM 2164 N N . SER B 1 104 ? 9.148 -28.344 -14.188 1 87.94 104 SER B N 1
ATOM 2165 C CA . SER B 1 104 ? 10.023 -28.109 -15.328 1 87.94 104 SER B CA 1
ATOM 2166 C C . SER B 1 104 ? 11.484 -28.312 -14.961 1 87.94 104 SER B C 1
ATOM 2168 O O . SER B 1 104 ? 11.812 -28.484 -13.781 1 87.94 104 SER B O 1
ATOM 2170 N N . GLY B 1 105 ? 12.359 -28.438 -15.938 1 84.75 105 GLY B N 1
ATOM 2171 C CA . GLY B 1 105 ? 13.789 -28.5 -15.672 1 84.75 105 GLY B CA 1
ATOM 2172 C C . GLY B 1 105 ? 14.328 -27.25 -15 1 84.75 105 GLY B C 1
ATOM 2173 O O . GLY B 1 105 ? 13.703 -26.188 -15.062 1 84.75 105 GLY B O 1
ATOM 2174 N N . GLN B 1 106 ? 15.445 -27.344 -14.297 1 83.69 106 GLN B N 1
ATOM 2175 C CA . GLN B 1 106 ? 16.031 -26.266 -13.492 1 83.69 106 GLN B CA 1
ATOM 2176 C C . GLN B 1 106 ? 16.188 -24.984 -14.32 1 83.69 106 GLN B C 1
ATOM 2178 O O . GLN B 1 106 ? 15.852 -23.906 -13.852 1 83.69 106 GLN B O 1
ATOM 2183 N N . GLY B 1 107 ? 16.719 -25.109 -15.547 1 85 107 GLY B N 1
ATOM 2184 C CA . GLY B 1 107 ? 16.906 -23.938 -16.391 1 85 107 GLY B CA 1
ATOM 2185 C C . GLY B 1 107 ? 15.602 -23.25 -16.75 1 85 107 GLY B C 1
ATOM 2186 O O . GLY B 1 107 ? 15.492 -22.016 -16.625 1 85 107 GLY B O 1
ATOM 2187 N N . ASN B 1 108 ? 14.609 -24 -17.078 1 89.81 108 ASN B N 1
ATOM 2188 C CA . ASN B 1 108 ? 13.305 -23.453 -17.438 1 89.81 108 ASN B CA 1
ATOM 2189 C C . ASN B 1 108 ? 12.602 -22.844 -16.234 1 89.81 108 ASN B C 1
ATOM 2191 O O . ASN B 1 108 ? 11.922 -21.828 -16.359 1 89.81 108 ASN B O 1
ATOM 2195 N N . SER B 1 109 ? 12.836 -23.5 -15.156 1 92.94 109 SER B N 1
ATOM 2196 C CA . SER B 1 109 ? 12.234 -23.016 -13.922 1 92.94 109 SER B CA 1
ATOM 2197 C C . SER B 1 109 ? 12.766 -21.641 -13.555 1 92.94 109 SER B C 1
ATOM 2199 O O . SER B 1 109 ? 11.984 -20.719 -13.258 1 92.94 109 SER B O 1
ATOM 2201 N N . ARG B 1 110 ? 14.094 -21.453 -13.633 1 94.75 110 ARG B N 1
ATOM 2202 C CA . ARG B 1 110 ? 14.711 -20.172 -13.312 1 94.75 110 ARG B CA 1
ATOM 2203 C C . ARG B 1 110 ? 14.234 -19.078 -14.258 1 94.75 110 ARG B C 1
ATOM 2205 O O . ARG B 1 110 ? 13.93 -17.969 -13.82 1 94.75 110 ARG B O 1
ATOM 2212 N N . GLU B 1 111 ? 14.18 -19.391 -15.484 1 96.81 111 GLU B N 1
ATOM 2213 C CA . GLU B 1 111 ? 13.727 -18.422 -16.469 1 96.81 111 GLU B CA 1
ATOM 2214 C C . GLU B 1 111 ? 12.273 -18.016 -16.234 1 96.81 111 GLU B C 1
ATOM 2216 O O . GLU B 1 111 ? 11.914 -16.844 -16.391 1 96.81 111 GLU B O 1
ATOM 2221 N N . LEU B 1 112 ? 11.492 -18.969 -15.883 1 96.88 112 LEU B N 1
ATOM 2222 C CA . LEU B 1 112 ? 10.086 -18.703 -15.609 1 96.88 112 LEU B CA 1
ATOM 2223 C C . LEU B 1 112 ? 9.938 -17.781 -14.406 1 96.88 112 LEU B C 1
ATOM 2225 O O . LEU B 1 112 ? 9.148 -16.828 -14.438 1 96.88 112 LEU B O 1
ATOM 2229 N N . MET B 1 113 ? 10.75 -18.016 -13.414 1 95.44 113 MET B N 1
ATOM 2230 C CA . MET B 1 113 ? 10.648 -17.219 -12.188 1 95.44 113 MET B CA 1
ATOM 2231 C C . MET B 1 113 ? 11.125 -15.797 -12.43 1 95.44 113 MET B C 1
ATOM 2233 O O . MET B 1 113 ? 10.578 -14.852 -11.852 1 95.44 113 MET B O 1
ATOM 2237 N N . ILE B 1 114 ? 12.141 -15.641 -13.25 1 96.56 114 ILE B N 1
ATOM 2238 C CA . ILE B 1 114 ? 12.625 -14.312 -13.609 1 96.56 114 ILE B CA 1
ATOM 2239 C C . ILE B 1 114 ? 11.531 -13.555 -14.367 1 96.56 114 ILE B C 1
ATOM 2241 O O . ILE B 1 114 ? 11.242 -12.391 -14.055 1 96.56 114 ILE B O 1
ATOM 2245 N N . ALA B 1 115 ? 10.891 -14.219 -15.312 1 97.38 115 ALA B N 1
ATOM 2246 C CA . ALA B 1 115 ? 9.805 -13.602 -16.062 1 97.38 115 ALA B CA 1
ATOM 2247 C C . ALA B 1 115 ? 8.633 -13.25 -15.156 1 97.38 115 ALA B C 1
ATOM 2249 O O . ALA B 1 115 ? 8 -12.203 -15.312 1 97.38 115 ALA B O 1
ATOM 2250 N N . LEU B 1 116 ? 8.375 -14.172 -14.219 1 97.31 116 LEU B N 1
ATOM 2251 C CA . LEU B 1 116 ? 7.289 -13.953 -13.273 1 97.31 116 LEU B CA 1
ATOM 2252 C C . LEU B 1 116 ? 7.559 -12.727 -12.406 1 97.31 116 LEU B C 1
ATOM 2254 O O . LEU B 1 116 ? 6.645 -11.953 -12.125 1 97.31 116 LEU B O 1
ATOM 2258 N N . ARG B 1 117 ? 8.766 -12.617 -12 1 96.88 117 ARG B N 1
ATOM 2259 C CA . ARG B 1 117 ? 9.148 -11.453 -11.203 1 96.88 117 ARG B CA 1
ATOM 2260 C C . ARG B 1 117 ? 8.875 -10.156 -11.961 1 96.88 117 ARG B C 1
ATOM 2262 O O . ARG B 1 117 ? 8.359 -9.195 -11.391 1 96.88 117 ARG B O 1
ATOM 2269 N N . ASP B 1 118 ? 9.203 -10.156 -13.203 1 97.44 118 ASP B N 1
ATOM 2270 C CA . ASP B 1 118 ? 8.969 -8.977 -14.031 1 97.44 118 ASP B CA 1
ATOM 2271 C C . ASP B 1 118 ? 7.473 -8.68 -14.141 1 97.44 118 ASP B C 1
ATOM 2273 O O . ASP B 1 118 ? 7.059 -7.52 -14.047 1 97.44 118 ASP B O 1
ATOM 2277 N N . LEU B 1 119 ? 6.734 -9.688 -14.25 1 98.25 119 LEU B N 1
ATOM 2278 C CA . LEU B 1 119 ? 5.293 -9.516 -14.391 1 98.25 119 LEU B CA 1
ATOM 2279 C C . LEU B 1 119 ? 4.684 -8.992 -13.094 1 98.25 119 LEU B C 1
ATOM 2281 O O . LEU B 1 119 ? 3.912 -8.031 -13.109 1 98.25 119 LEU B O 1
ATOM 2285 N N . VAL B 1 120 ? 5.051 -9.602 -12.023 1 98 120 VAL B N 1
ATOM 2286 C CA . VAL B 1 120 ? 4.516 -9.211 -10.727 1 98 120 VAL B CA 1
ATOM 2287 C C . VAL B 1 120 ? 4.891 -7.762 -10.43 1 98 120 VAL B C 1
ATOM 2289 O O . VAL B 1 120 ? 4.086 -7.004 -9.883 1 98 120 VAL B O 1
ATOM 2292 N N . SER B 1 121 ? 6.09 -7.379 -10.797 1 97.62 121 SER B N 1
ATOM 2293 C CA . SER B 1 121 ? 6.574 -6.027 -10.531 1 97.62 121 SER B CA 1
ATOM 2294 C C . SER B 1 121 ? 5.734 -4.984 -11.258 1 97.62 121 SER B C 1
ATOM 2296 O O . SER B 1 121 ? 5.344 -3.973 -10.672 1 97.62 121 SER B O 1
ATOM 2298 N N . ILE B 1 122 ? 5.461 -5.246 -12.492 1 98.06 122 ILE B N 1
ATOM 2299 C CA . ILE B 1 122 ? 4.699 -4.27 -13.266 1 98.06 122 ILE B CA 1
ATOM 2300 C C . ILE B 1 122 ? 3.248 -4.254 -12.789 1 98.06 122 ILE B C 1
ATOM 2302 O O . ILE B 1 122 ? 2.607 -3.197 -12.758 1 98.06 122 ILE B O 1
ATOM 2306 N N . ARG B 1 123 ? 2.715 -5.383 -12.422 1 98.44 123 ARG B N 1
ATOM 2307 C CA . ARG B 1 123 ? 1.337 -5.422 -11.938 1 98.44 123 ARG B CA 1
ATOM 2308 C C . ARG B 1 123 ? 1.214 -4.75 -10.578 1 98.44 123 ARG B C 1
ATOM 2310 O O . ARG B 1 123 ? 0.233 -4.055 -10.305 1 98.44 123 ARG B O 1
ATOM 2317 N N . LEU B 1 124 ? 2.234 -4.977 -9.758 1 98.38 124 LEU B N 1
ATOM 2318 C CA . LEU B 1 124 ? 2.254 -4.289 -8.469 1 98.38 124 LEU B CA 1
ATOM 2319 C C . LEU B 1 124 ? 2.246 -2.777 -8.656 1 98.38 124 LEU B C 1
ATOM 2321 O O . LEU B 1 124 ? 1.485 -2.068 -7.992 1 98.38 124 LEU B O 1
ATOM 2325 N N . LYS B 1 125 ? 3.07 -2.312 -9.539 1 97.75 125 LYS B N 1
ATOM 2326 C CA . LYS B 1 125 ? 3.129 -0.886 -9.844 1 97.75 125 LYS B CA 1
ATOM 2327 C C . LYS B 1 125 ? 1.766 -0.359 -10.273 1 97.75 125 LYS B C 1
ATOM 2329 O O . LYS B 1 125 ? 1.316 0.686 -9.805 1 97.75 125 LYS B O 1
ATOM 2334 N N . LYS B 1 126 ? 1.09 -1.02 -11.094 1 98.06 126 LYS B N 1
ATOM 2335 C CA . LYS B 1 126 ? -0.221 -0.61 -11.586 1 98.06 126 LYS B CA 1
ATOM 2336 C C . LYS B 1 126 ? -1.259 -0.618 -10.469 1 98.06 126 LYS B C 1
ATOM 2338 O O . LYS B 1 126 ? -2.074 0.3 -10.367 1 98.06 126 LYS B O 1
ATOM 2343 N N . ILE B 1 127 ? -1.223 -1.67 -9.688 1 98.56 127 ILE B N 1
ATOM 2344 C CA . ILE B 1 127 ? -2.158 -1.797 -8.578 1 98.56 127 ILE B CA 1
ATOM 2345 C C . ILE B 1 127 ? -1.98 -0.622 -7.621 1 98.56 127 ILE B C 1
ATOM 2347 O O . ILE B 1 127 ? -2.957 0.028 -7.238 1 98.56 127 ILE B O 1
ATOM 2351 N N . LEU B 1 128 ? -0.735 -0.351 -7.312 1 98.19 128 LEU B N 1
ATOM 2352 C CA . LEU B 1 128 ? -0.451 0.743 -6.391 1 98.19 128 LEU B CA 1
ATOM 2353 C C . LEU B 1 128 ? -0.876 2.08 -6.984 1 98.19 128 LEU B C 1
ATOM 2355 O O . LEU B 1 128 ? -1.41 2.938 -6.277 1 98.19 128 LEU B O 1
ATOM 2359 N N . ASN B 1 129 ? -0.664 2.246 -8.227 1 96.69 129 ASN B N 1
ATOM 2360 C CA . ASN B 1 129 ? -1.097 3.465 -8.898 1 96.69 129 ASN B CA 1
ATOM 2361 C C . ASN B 1 129 ? -2.613 3.633 -8.836 1 96.69 129 ASN B C 1
ATOM 2363 O O . ASN B 1 129 ? -3.109 4.73 -8.586 1 96.69 129 ASN B O 1
ATOM 2367 N N . MET B 1 130 ? -3.287 2.596 -9.047 1 97.25 130 MET B N 1
ATOM 2368 C CA . MET B 1 130 ? -4.746 2.658 -9.008 1 97.25 130 MET B CA 1
ATOM 2369 C C . MET B 1 130 ? -5.238 2.992 -7.609 1 97.25 130 MET B C 1
ATOM 2371 O O . MET B 1 130 ? -6.176 3.777 -7.445 1 97.25 130 MET B O 1
ATOM 2375 N N . ILE B 1 131 ? -4.59 2.402 -6.613 1 97.5 131 ILE B N 1
ATOM 2376 C CA . ILE B 1 131 ? -4.98 2.66 -5.23 1 97.5 131 ILE B CA 1
ATOM 2377 C C . ILE B 1 131 ? -4.723 4.125 -4.887 1 97.5 131 ILE B C 1
ATOM 2379 O O . ILE B 1 131 ? -5.492 4.738 -4.145 1 97.5 131 ILE B O 1
ATOM 2383 N N . SER B 1 132 ? -3.617 4.723 -5.391 1 96.56 132 SER B N 1
ATOM 2384 C CA . SER B 1 132 ? -3.291 6.113 -5.109 1 96.56 132 SER B CA 1
ATOM 2385 C C . SER B 1 132 ? -4.395 7.051 -5.586 1 96.56 132 SER B C 1
ATOM 2387 O O . SER B 1 132 ? -4.633 8.102 -4.984 1 96.56 132 SER B O 1
ATOM 2389 N N . VAL B 1 133 ? -5.066 6.668 -6.645 1 95 133 VAL B N 1
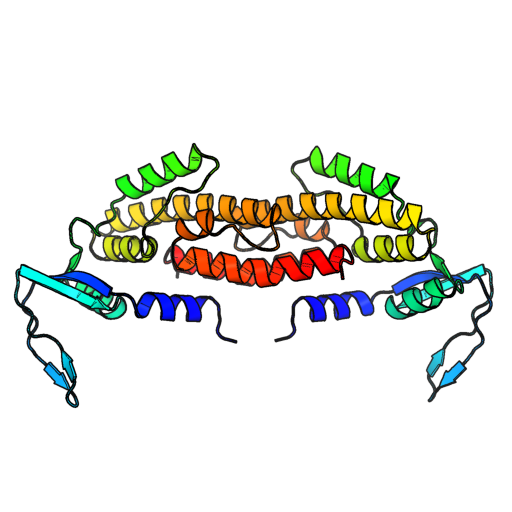ATOM 2390 C CA . VAL B 1 133 ? -6.133 7.477 -7.227 1 95 133 VAL B CA 1
ATOM 2391 C C . VAL B 1 133 ? -7.438 7.238 -6.469 1 95 133 VAL B C 1
ATOM 2393 O O . VAL B 1 133 ? -8.219 8.164 -6.262 1 95 133 VAL B O 1
ATOM 2396 N N . SER B 1 134 ? -7.586 6.02 -6.012 1 94.75 134 SER B N 1
ATOM 2397 C CA . SER B 1 134 ? -8.805 5.637 -5.312 1 94.75 134 SER B CA 1
ATOM 2398 C C . SER B 1 134 ? -8.492 4.895 -4.016 1 94.75 134 SER B C 1
ATOM 2400 O O . SER B 1 134 ? -8.711 3.688 -3.918 1 94.75 134 SER B O 1
ATOM 2402 N N . PRO B 1 135 ? -8.133 5.625 -3.002 1 93.12 135 PRO B N 1
ATOM 2403 C CA . PRO B 1 135 ? -7.711 4.996 -1.746 1 93.12 135 PRO B CA 1
ATOM 2404 C C . PRO B 1 135 ? -8.844 4.23 -1.063 1 93.12 135 PRO B C 1
ATOM 2406 O O . PRO B 1 135 ? -8.586 3.381 -0.206 1 93.12 135 PRO B O 1
ATOM 2409 N N . SER B 1 136 ? -10.047 4.512 -1.381 1 93.19 136 SER B N 1
ATOM 2410 C CA . SER B 1 136 ? -11.195 3.902 -0.726 1 93.19 136 SER B CA 1
ATOM 2411 C C . SER B 1 136 ? -11.461 2.5 -1.266 1 93.19 136 SER B C 1
ATOM 2413 O O . SER B 1 136 ? -12.227 1.734 -0.674 1 93.19 136 SER B O 1
ATOM 2415 N N . GLY B 1 137 ? -10.844 2.154 -2.461 1 94.81 137 GLY B N 1
ATOM 2416 C CA . GLY B 1 137 ? -11.047 0.839 -3.051 1 94.81 137 GLY B CA 1
ATOM 2417 C C . GLY B 1 137 ? -11.086 0.865 -4.566 1 94.81 137 GLY B C 1
ATOM 2418 O O . GLY B 1 137 ? -11.188 1.935 -5.172 1 94.81 137 GLY B O 1
ATOM 2419 N N . LEU B 1 138 ? -11.016 -0.317 -5.09 1 96.94 138 LEU B N 1
ATOM 2420 C CA . LEU B 1 138 ? -11.047 -0.458 -6.539 1 96.94 138 LEU B CA 1
ATOM 2421 C C . LEU B 1 138 ? -12.391 -1.009 -7.004 1 96.94 138 LEU B C 1
ATOM 2423 O O . LEU B 1 138 ? -13.008 -1.821 -6.312 1 96.94 138 LEU B O 1
ATOM 2427 N N . PRO B 1 139 ? -12.859 -0.53 -8.195 1 96.88 139 PRO B N 1
ATOM 2428 C CA . PRO B 1 139 ? -14.102 -1.073 -8.734 1 96.88 139 PRO B CA 1
ATOM 2429 C C . PRO B 1 139 ? -14.047 -2.586 -8.945 1 96.88 139 PRO B C 1
ATOM 2431 O O . PRO B 1 139 ? -12.977 -3.141 -9.18 1 96.88 139 PRO B O 1
ATOM 2434 N N . GLN B 1 140 ? -15.195 -3.203 -8.906 1 97.06 140 GLN B N 1
ATOM 2435 C CA . GLN B 1 140 ? -15.289 -4.652 -9.031 1 97.06 140 GLN B CA 1
ATOM 2436 C C . GLN B 1 140 ? -14.727 -5.129 -10.367 1 97.06 140 GLN B C 1
ATOM 2438 O O . GLN B 1 140 ? -14.148 -6.211 -10.453 1 97.06 140 GLN B O 1
ATOM 2443 N N . GLU B 1 141 ? -14.93 -4.355 -11.406 1 97.19 141 GLU B N 1
ATOM 2444 C CA . GLU B 1 141 ? -14.438 -4.703 -12.734 1 97.19 141 GLU B CA 1
ATOM 2445 C C . GLU B 1 141 ? -12.922 -4.91 -12.727 1 97.19 141 GLU B C 1
ATOM 2447 O O . GLU B 1 141 ? -12.406 -5.77 -13.438 1 97.19 141 GLU B O 1
ATOM 2452 N N . ILE B 1 142 ? -12.188 -4.137 -11.906 1 97.81 142 ILE B N 1
ATOM 2453 C CA . ILE B 1 142 ? -10.734 -4.254 -11.773 1 97.81 142 ILE B CA 1
ATOM 2454 C C . ILE B 1 142 ? -10.398 -5.457 -10.898 1 97.81 142 ILE B C 1
ATOM 2456 O O . ILE B 1 142 ? -9.516 -6.25 -11.242 1 97.81 142 ILE B O 1
ATOM 2460 N N . MET B 1 143 ? -11.117 -5.625 -9.805 1 98.06 143 MET B N 1
ATOM 2461 C CA . MET B 1 143 ? -10.883 -6.719 -8.867 1 98.06 143 MET B CA 1
ATOM 2462 C C . MET B 1 143 ? -11.008 -8.07 -9.562 1 98.06 143 MET B C 1
ATOM 2464 O O . MET B 1 143 ? -10.289 -9.016 -9.227 1 98.06 143 MET B O 1
ATOM 2468 N N . ASP B 1 144 ? -11.844 -8.117 -10.555 1 97.94 144 ASP B N 1
ATOM 2469 C CA . ASP B 1 144 ? -12.102 -9.359 -11.273 1 97.94 144 ASP B CA 1
ATOM 2470 C C . ASP B 1 144 ? -10.898 -9.766 -12.117 1 97.94 144 ASP B C 1
ATOM 2472 O O . ASP B 1 144 ? -10.789 -10.93 -12.523 1 97.94 144 ASP B O 1
ATOM 2476 N N . LYS B 1 145 ? -10.023 -8.883 -12.352 1 98.44 145 LYS B N 1
ATOM 2477 C CA . LYS B 1 145 ? -8.859 -9.148 -13.188 1 98.44 145 LYS B CA 1
ATOM 2478 C C . LYS B 1 145 ? -7.68 -9.625 -12.352 1 98.44 145 LYS B C 1
ATOM 2480 O O . LYS B 1 145 ? -6.652 -10.039 -12.898 1 98.44 145 LYS B O 1
ATOM 2485 N N . LEU B 1 146 ? -7.816 -9.633 -11.07 1 98.75 146 LEU B N 1
ATOM 2486 C CA . LEU B 1 146 ? -6.707 -9.898 -10.156 1 98.75 146 LEU B CA 1
ATOM 2487 C C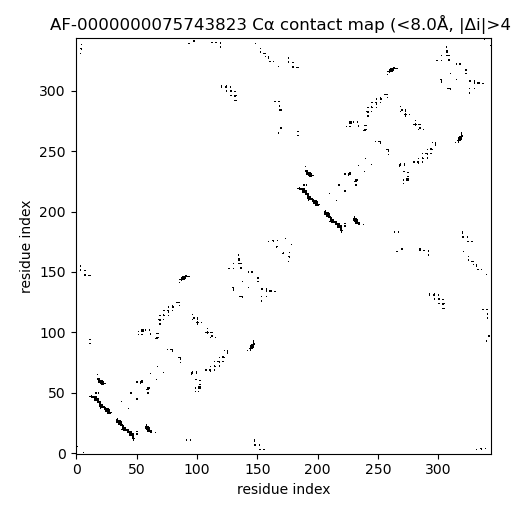 . LEU B 1 146 ? -6.684 -11.367 -9.742 1 98.75 146 LEU B C 1
ATOM 2489 O O . LEU B 1 146 ? -7.73 -12.016 -9.695 1 98.75 146 LEU B O 1
ATOM 2493 N N . THR B 1 147 ? -5.535 -11.828 -9.469 1 98.44 147 THR B N 1
ATOM 2494 C CA . THR B 1 147 ? -5.406 -13.133 -8.836 1 98.44 147 THR B CA 1
ATOM 2495 C C . THR B 1 147 ? -5.859 -13.07 -7.379 1 98.44 147 THR B C 1
ATOM 2497 O O . THR B 1 147 ? -6.141 -11.992 -6.855 1 98.44 147 THR B O 1
ATOM 2500 N N . ILE B 1 148 ? -5.945 -14.18 -6.773 1 98.25 148 ILE B N 1
ATOM 2501 C CA . ILE B 1 148 ? -6.332 -14.242 -5.367 1 98.25 148 ILE B CA 1
ATOM 2502 C C . ILE B 1 148 ? -5.336 -13.445 -4.523 1 98.25 148 ILE B C 1
ATOM 2504 O O . ILE B 1 148 ? -5.738 -12.648 -3.674 1 98.25 148 ILE B O 1
ATOM 2508 N N . GLU B 1 149 ? -4.031 -13.648 -4.801 1 98.31 149 GLU B N 1
ATOM 2509 C CA . GLU B 1 149 ? -2.986 -12.969 -4.039 1 98.31 149 GLU B CA 1
ATOM 2510 C C . GLU B 1 149 ? -3.082 -11.453 -4.203 1 98.31 149 GLU B C 1
ATOM 2512 O O . GLU B 1 149 ? -2.951 -10.711 -3.227 1 98.31 149 GLU B O 1
ATOM 2517 N N . GLU B 1 150 ? -3.363 -11.023 -5.344 1 98.69 150 GLU B N 1
ATOM 2518 C CA . GLU B 1 150 ? -3.443 -9.602 -5.629 1 98.69 150 GLU B CA 1
ATOM 2519 C C . GLU B 1 150 ? -4.672 -8.969 -4.977 1 98.69 150 GLU B C 1
ATOM 2521 O O . GLU B 1 150 ? -4.605 -7.855 -4.453 1 98.69 150 GLU B O 1
ATOM 2526 N N . GLU B 1 151 ? -5.754 -9.695 -5.105 1 98.56 151 GLU B N 1
ATOM 2527 C CA . GLU B 1 151 ? -6.984 -9.203 -4.492 1 98.56 151 GLU B CA 1
ATOM 2528 C C . GLU B 1 151 ? -6.797 -8.984 -2.994 1 98.56 151 GLU B C 1
ATOM 2530 O O . GLU B 1 151 ? -7.215 -7.953 -2.457 1 98.56 151 GLU B O 1
ATOM 2535 N N . LEU B 1 152 ? -6.211 -9.93 -2.406 1 98.25 152 LEU B N 1
ATOM 2536 C CA . LEU B 1 152 ? -6.016 -9.844 -0.962 1 98.25 152 LEU B CA 1
ATOM 2537 C C . LEU B 1 152 ? -5.016 -8.75 -0.609 1 98.25 152 LEU B C 1
ATOM 2539 O O . LEU B 1 152 ? -5.145 -8.102 0.428 1 98.25 152 LEU B O 1
ATOM 2543 N N . LEU B 1 153 ? -4.023 -8.516 -1.463 1 98.5 153 LEU B N 1
ATOM 2544 C CA . LEU B 1 153 ? -3.1 -7.398 -1.279 1 98.5 153 LEU B CA 1
ATOM 2545 C C . LEU B 1 153 ? -3.84 -6.066 -1.337 1 98.5 153 LEU B C 1
ATOM 2547 O O . LEU B 1 153 ? -3.654 -5.211 -0.469 1 98.5 153 LEU B O 1
ATOM 2551 N N . VAL B 1 154 ? -4.699 -5.93 -2.334 1 98.56 154 VAL B N 1
ATOM 2552 C CA . VAL B 1 154 ? -5.465 -4.695 -2.512 1 98.56 154 VAL B CA 1
ATOM 2553 C C . VAL B 1 154 ? -6.316 -4.434 -1.272 1 98.56 154 VAL B C 1
ATOM 2555 O O . VAL B 1 154 ? -6.355 -3.309 -0.767 1 98.56 154 VAL B O 1
ATOM 2558 N N . LYS B 1 155 ? -6.941 -5.445 -0.807 1 97.88 155 LYS B N 1
ATOM 2559 C CA . LYS B 1 155 ? -7.797 -5.293 0.367 1 97.88 155 LYS B CA 1
ATOM 2560 C C . LYS B 1 155 ? -6.984 -4.871 1.587 1 97.88 155 LYS B C 1
ATOM 2562 O O . LYS B 1 155 ? -7.398 -3.984 2.34 1 97.88 155 LYS B O 1
ATOM 2567 N N . GLU B 1 156 ? -5.84 -5.492 1.717 1 97.69 156 GLU B N 1
ATOM 2568 C CA . GLU B 1 156 ? -4.984 -5.168 2.854 1 97.69 156 GLU B CA 1
ATOM 2569 C C . GLU B 1 156 ? -4.453 -3.74 2.754 1 97.69 156 GLU B C 1
ATOM 2571 O O . GLU B 1 156 ? -4.48 -2.992 3.732 1 97.69 156 GLU B O 1
ATOM 2576 N N . LEU B 1 157 ? -4 -3.334 1.582 1 98.25 157 LEU B N 1
ATOM 2577 C CA . LEU B 1 157 ? -3.428 -2.008 1.385 1 98.25 157 LEU B CA 1
ATOM 2578 C C . LEU B 1 157 ? -4.492 -0.927 1.539 1 98.25 157 LEU B C 1
ATOM 2580 O O . LEU B 1 157 ? -4.238 0.125 2.129 1 98.25 157 LEU B O 1
ATOM 2584 N N . THR B 1 158 ? -5.715 -1.168 1.025 1 97.69 158 THR B N 1
ATOM 2585 C CA . THR B 1 158 ? -6.797 -0.195 1.135 1 97.69 158 THR B CA 1
ATOM 2586 C C . THR B 1 158 ? -7.211 -0.007 2.592 1 97.69 158 THR B C 1
ATOM 2588 O O . THR B 1 158 ? -7.586 1.094 2.998 1 97.69 158 THR B O 1
ATOM 2591 N N . ARG B 1 159 ? -7.094 -1.057 3.332 1 96.44 159 ARG B N 1
ATOM 2592 C CA . ARG B 1 159 ? -7.43 -0.994 4.75 1 96.44 159 ARG B CA 1
ATOM 2593 C C . ARG B 1 159 ? -6.473 -0.076 5.504 1 96.44 159 ARG B C 1
ATOM 2595 O O . ARG B 1 159 ? -6.84 0.508 6.523 1 96.44 159 ARG B O 1
ATOM 2602 N N . VAL B 1 160 ? -5.277 0.005 5 1 97.12 160 VAL B N 1
ATOM 2603 C CA . VAL B 1 160 ? -4.262 0.834 5.637 1 97.12 160 VAL B CA 1
ATOM 2604 C C . VAL B 1 160 ? -4.312 2.25 5.066 1 97.12 160 VAL B C 1
ATOM 2606 O O . VAL B 1 160 ? -4.348 3.229 5.816 1 97.12 160 VAL B O 1
ATOM 2609 N N . ILE B 1 161 ? -4.441 2.393 3.775 1 98.12 161 ILE B N 1
ATOM 2610 C CA . ILE B 1 161 ? -4.234 3.654 3.072 1 98.12 161 ILE B CA 1
ATOM 2611 C C . ILE B 1 161 ? -5.461 4.551 3.252 1 98.12 161 ILE B C 1
ATOM 2613 O O . ILE B 1 161 ? -5.328 5.762 3.438 1 98.12 161 ILE B O 1
ATOM 2617 N N . ASN B 1 162 ? -6.629 3.941 3.201 1 96.81 162 ASN B N 1
ATOM 2618 C CA . ASN B 1 162 ? -7.844 4.746 3.242 1 96.81 162 ASN B CA 1
ATOM 2619 C C . ASN B 1 162 ? -7.965 5.516 4.555 1 96.81 162 ASN B C 1
ATOM 2621 O O . ASN B 1 162 ? -8.117 6.738 4.551 1 96.81 162 ASN B O 1
ATOM 2625 N N . PRO B 1 163 ? -7.883 4.836 5.707 1 96.62 163 PRO B N 1
ATOM 2626 C CA . PRO B 1 163 ? -7.961 5.598 6.957 1 96.62 163 PRO B CA 1
ATOM 2627 C C . PRO B 1 163 ? -6.809 6.59 7.113 1 96.62 163 PRO B C 1
ATOM 2629 O O . PRO B 1 163 ? -6.996 7.676 7.668 1 96.62 163 PRO B O 1
ATOM 2632 N N . TRP B 1 164 ? -5.652 6.219 6.68 1 97.88 164 TRP B N 1
ATOM 2633 C CA . TRP B 1 164 ? -4.5 7.113 6.73 1 97.88 164 TRP B CA 1
ATOM 2634 C C . TRP B 1 164 ? -4.77 8.398 5.949 1 97.88 164 TRP B C 1
ATOM 2636 O O . TRP B 1 164 ? -4.531 9.5 6.449 1 97.88 164 TRP B O 1
ATOM 2646 N N . PHE B 1 165 ? -5.23 8.211 4.742 1 96.75 165 PHE B N 1
ATOM 2647 C CA . PHE B 1 165 ? -5.535 9.344 3.867 1 96.75 165 PHE B CA 1
ATOM 2648 C C . PHE B 1 165 ? -6.566 10.258 4.508 1 96.75 165 PHE B C 1
ATOM 2650 O O . PHE B 1 165 ? -6.379 11.477 4.551 1 96.75 165 PHE B O 1
ATOM 2657 N N . ASN B 1 166 ? -7.586 9.672 5.074 1 94.88 166 ASN B N 1
ATOM 2658 C CA . ASN B 1 166 ? -8.648 10.453 5.695 1 94.88 166 ASN B CA 1
ATOM 2659 C C . ASN B 1 166 ? -8.156 11.188 6.938 1 94.88 166 ASN B C 1
ATOM 2661 O O . ASN B 1 166 ?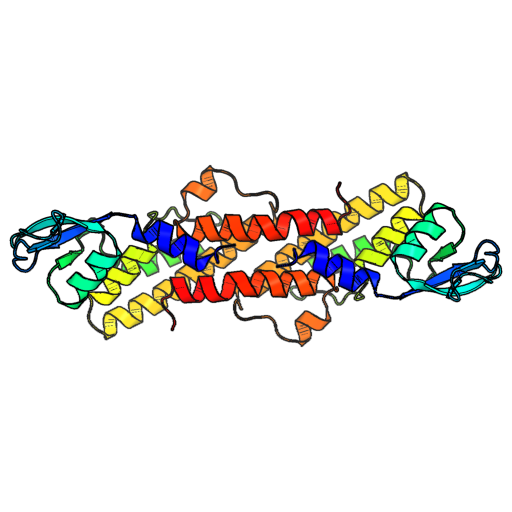 -8.578 12.312 7.203 1 94.88 166 ASN B O 1
ATOM 2665 N N . MET B 1 167 ? -7.273 10.523 7.648 1 94.25 167 MET B N 1
ATOM 2666 C CA . MET B 1 167 ? -6.723 11.141 8.852 1 94.25 167 MET B CA 1
ATOM 2667 C C . MET B 1 167 ? -5.883 12.367 8.492 1 94.25 167 MET B C 1
ATOM 2669 O O . MET B 1 167 ? -6.008 13.414 9.125 1 94.25 167 MET B O 1
ATOM 2673 N N . VAL B 1 168 ? -5.121 12.258 7.414 1 94.44 168 VAL B N 1
ATOM 2674 C CA . VAL B 1 168 ? -4.188 13.312 7.039 1 94.44 168 VAL B CA 1
ATOM 2675 C C . VAL B 1 168 ? -4.961 14.523 6.512 1 94.44 168 VAL B C 1
ATOM 2677 O O . VAL B 1 168 ? -4.605 15.664 6.801 1 94.44 168 VAL B O 1
ATOM 2680 N N . ILE B 1 169 ? -6.07 14.305 5.871 1 90.12 169 ILE B N 1
ATOM 2681 C CA . ILE B 1 169 ? -6.801 15.422 5.293 1 90.12 169 ILE B CA 1
ATOM 2682 C C . ILE B 1 169 ? -7.953 15.82 6.211 1 90.12 169 ILE B C 1
ATOM 2684 O O . ILE B 1 169 ? -8.812 16.625 5.832 1 90.12 169 ILE B O 1
ATOM 2688 N N . ASN B 1 170 ? -7.902 15.273 7.395 1 77.19 170 ASN B N 1
ATOM 2689 C CA . ASN B 1 170 ? -8.883 15.586 8.43 1 77.19 170 ASN B CA 1
ATOM 2690 C C . ASN B 1 170 ? -10.312 15.414 7.922 1 77.19 170 ASN B C 1
ATOM 2692 O O . ASN B 1 170 ? -11.156 16.281 8.141 1 77.19 170 ASN B O 1
ATOM 2696 N N . ASN B 1 171 ? -10.43 14.398 7.078 1 67.62 171 ASN B N 1
ATOM 2697 C CA . ASN B 1 171 ? -11.773 14.078 6.621 1 67.62 171 ASN B CA 1
ATOM 2698 C C . ASN B 1 171 ? -12.5 13.156 7.602 1 67.62 171 ASN B C 1
ATOM 2700 O O . ASN B 1 171 ? -11.883 12.281 8.211 1 67.62 171 ASN B O 1
ATOM 2704 N N . GLU B 1 172 ? -13.547 13.664 8.359 1 55.72 172 GLU B N 1
ATOM 2705 C CA . GLU B 1 172 ? -14.414 12.828 9.195 1 55.72 172 GLU B CA 1
ATOM 2706 C C . GLU B 1 172 ? -15.023 11.688 8.391 1 55.72 172 GLU B C 1
ATOM 2708 O O . GLU B 1 172 ? -15.211 11.805 7.176 1 55.72 172 GLU B O 1
#

Nearest PDB structures (foldseek):
  2e9x-assembly1_B  TM=6.574E-01  e=4.758E-08  Homo sapiens
  3anw-assembly1_B  TM=6.996E-01  e=2.232E-06  Thermococcus kodakarensis
  8q6o-assembly1_H  TM=6.548E-01  e=6.681E-07  Xenopus laevis
  8ouw-assembly1_B  TM=6.020E-01  e=6.681E-07  Caenorhabditis elegans
  2eho-assembly1_C  TM=6.541E-01  e=7.041E-06  Homo sapiens

pLDDT: mean 94.67, std 5.89, range [54.88, 98.75]

Secondary structure (DSSP, 8-state):
---HHHHHHHHHHT-EEEEEE-S-B--EEETTEEE--B-TT-EEEEEHHHHHHHHHTTSEEE-TTT---HHHHHHHHHHHHH-SSPPP--TTHHHHHHHHHHTS-HHHHHHHHHHHHHHHHHHHHHHHHHHHH-TT---HHHHTTS-HHHHHHHHHHHHHHHHHHHHHTT--/---HHHHHHHHHHT-EEEEEESS-B--EEETTEEE--B-TT-EEEEEHHHHHHHHHTTSEEE-TTT---HHHHHHHHHHHHH-SSPPP--TTHHHHHHHHHHHS-HHHHHHHHHHHHHHHHHHHHHHHHHHHH-TT---HHHHTTS-HHHHHHHHHHHHHHHHHHHHHTT--

InterPro domains:
  IPR021151 GINS subunit, domain A [PF05916] (69-166)
  IPR038437 GINS complex, subunit Psf3 superfamily [G3DSA:1.20.58.2050] (15-167)
  IPR038748 DNA replication complex GINS protein, N-terminal domain [cd11714] (70-164)

Organism: Caldivirga maquilingensis (strain ATCC 700844 / DSM 13496 / JCM 10307 / IC-167) (NCBI:txid397948)

Sequence (344 aa):
MPSLLSVISTAVSGQGIKVIVNRDIPKVEVNEITFGGYSTGDLVTLPVPLVERLLRRRYVSLTQQDLVTVDDVKRIHWTEGKEAELTKLDKLFYVKARLSALGSGQGNSRELMIALRDLVSIRLKKILNMISVSPSGLPQEIMDKLTIEEELLVKELTRVINPWFNMVINNEMPSLLSVISTAVSGQGIKVIVNRDIPKVEVNEITFGGYSTGDLVTLPVPLVERLLRRRYVSLTQQDLVTVDDVKRIHWTEGKEAELTKLDKLFYVKARLSALGSGQGNSRELMIALRDLVSIRLKKILNMISVSPSGLPQEIMDKLTIEEELLVKELTRVINPWFNMVINNE

Fo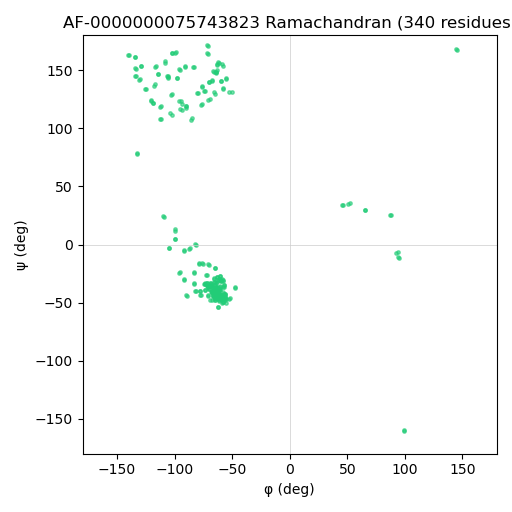ldseek 3Di:
DDDLVVVLCVVQQPFKAKKFFQAAFDWDDDPNDTDGPDHGGDIDIDGLVVLLVCLLVVRIGHDPVLADFLVNLLVLLVVLVVDLAHAADDQCNVSSLQSNLSNDDPVRNVSSVVSVVSSVVSVVVSLVVQCVVPLQADDPVRLRRYHSSVNSVRVVSSVVRVVVVCVVVVND/DDDLVVVLCVVQQPFKAKKFFQAAFDWDDDPNDIDGPDHGGDIDIDGLVVLLVCLLVVRIGHDPVLADFLVNLLVLLVVLVVDLAHAADDQCNVSSLQSNLSNDDPVRNVSSVVSVVSSVVSVVVSLVVQCVVPLQADDPVRLRRYHSSSNSVRVVSSVVRVVVVCVVVVND

Solvent-accessible surface area (backbone atoms only — not comparable to full-atom values): 18491 Å² total; per-residue (Å²): 128,81,51,70,65,56,53,43,50,53,62,50,43,72,34,71,46,63,27,33,25,64,37,68,34,69,68,43,75,53,96,85,43,74,44,68,63,44,45,58,74,35,79,47,72,37,40,42,65,56,47,54,56,34,32,72,69,57,32,33,40,72,34,81,88,53,50,48,50,53,68,56,40,46,50,50,35,52,52,43,74,74,39,92,62,82,64,74,42,57,55,52,44,63,58,30,38,52,53,32,32,64,68,40,57,71,71,58,21,53,51,32,43,55,39,43,43,55,35,52,41,55,49,45,34,50,52,38,50,52,36,42,77,31,36,86,54,76,57,66,78,60,54,67,25,34,27,55,66,51,42,54,47,51,54,54,49,32,65,54,44,26,59,50,54,31,57,70,52,67,51,130,128,82,50,71,66,56,52,43,50,54,61,51,44,72,34,71,43,62,28,32,26,65,39,68,34,71,66,43,76,52,97,84,43,74,43,67,61,44,45,57,73,36,78,46,72,35,39,42,65,56,45,55,57,34,31,73,68,58,32,31,41,72,34,81,88,54,52,48,51,52,66,55,42,46,49,50,36,53,52,44,72,73,38,91,61,82,63,72,42,56,55,55,43,64,59,30,38,51,52,32,31,64,68,39,57,72,71,57,21,53,51,31,44,54,39,44,42,55,34,52,41,55,48,44,34,50,52,39,50,52,37,41,77,31,37,86,52,76,59,67,79,60,54,65,24,34,27,56,66,51,44,53,47,51,54,55,50,32,66,52,45,28,58,50,53,30,57,69,52,66,52,130